Protein AF-A0A8C6WHA8-F1 (afdb_monomer)

Solvent-accessible surface area (backbone atoms only — not comparable to full-atom values): 13274 Å² total; per-residue (Å²): 133,90,84,83,82,42,72,46,64,45,77,59,76,47,46,70,52,67,66,61,33,52,52,52,58,48,51,44,53,76,70,61,50,38,32,41,28,37,20,30,33,14,24,32,68,81,54,50,59,71,62,56,46,94,61,33,60,43,72,48,67,8,38,16,82,52,78,46,41,6,15,34,43,36,34,22,60,89,56,64,66,48,80,77,45,76,50,60,36,90,72,5,33,24,26,35,38,29,27,31,48,80,85,38,64,34,28,46,32,31,36,33,47,49,93,64,65,48,67,63,53,52,55,53,48,50,55,60,54,62,35,75,92,48,49,94,38,59,69,50,77,48,55,46,65,70,71,77,89,41,74,82,81,70,41,99,69,95,72,78,90,85,47,75,90,77,61,79,86,86,81,80,65,71,55,61,61,57,52,50,49,51,52,48,49,58,59,44,59,77,49,45,77,78,76,45,62,91,79,64,26,78,98,41,92,96,48,48,61,66,57,53,54,53,49,48,66,65,46,48,63,56,52,59,57,62,66,70,75,114

InterPro domains:
  IPR004808 AP endonuclease 1 [PTHR22748] (5-182)
  IPR005135 Endonuclease/exonuclease/phosphatase [PF03372] (8-162)
  IPR036691 Endonuclease/exonuclease/phosphatase superfamily [G3DSA:3.60.10.10] (3-205)
  IPR036691 Endonuclease/exonuclease/phosphatase superfamily [SSF56219] (5-155)

Organism: NCBI:txid47308

Nearest PDB structures (foldseek):
  7n94-assembly2_B  TM=8.295E-01  e=1.279E-16  Homo sapiens
  7n8k-assembly2_B  TM=8.245E-01  e=2.237E-16  Homo sapiens
  2v0r-assembly2_B  TM=8.223E-01  e=7.749E-16  Homo sapiens
  2v0s-assembly1_A  TM=8.143E-01  e=1.197E-15  Homo sapiens
  8uw3-assembly1_A  TM=9.060E-01  e=3.029E-14  Homo sapiens

pLDDT: mean 83.17, std 16.32, range [39.19, 98.5]

Structure (mmCIF, N/CA/C/O backbone):
data_AF-A0A8C6WHA8-F1
#
_entry.id   AF-A0A8C6WHA8-F1
#
loop_
_atom_site.group_PDB
_atom_site.id
_atom_site.type_symbol
_atom_site.label_atom_id
_atom_site.label_alt_id
_atom_site.label_comp_id
_atom_site.label_asym_id
_atom_site.label_entity_id
_atom_site.label_seq_id
_atom_site.pdbx_PDB_ins_code
_atom_site.Cartn_x
_atom_site.Cartn_y
_atom_site.Cartn_z
_atom_site.occupancy
_atom_site.B_iso_or_equiv
_atom_site.auth_seq_id
_atom_site.auth_comp_id
_atom_site.auth_asym_id
_atom_site.auth_atom_id
_atom_site.pdbx_PDB_model_num
ATOM 1 N N . MET A 1 1 ? -25.384 -11.198 5.349 1.00 54.44 1 MET A N 1
ATOM 2 C CA . MET A 1 1 ? -24.973 -10.293 4.250 1.00 54.44 1 MET A CA 1
ATOM 3 C C . MET A 1 1 ? -23.451 -10.325 4.170 1.00 54.44 1 MET A C 1
ATOM 5 O O . MET A 1 1 ? -22.822 -10.178 5.210 1.00 54.44 1 MET A O 1
ATOM 9 N N . VAL A 1 2 ? -22.855 -10.603 3.008 1.00 69.81 2 VAL A N 1
ATOM 10 C CA . VAL A 1 2 ? -21.386 -10.645 2.868 1.00 69.81 2 VAL A CA 1
ATOM 11 C C . VAL A 1 2 ? -20.855 -9.212 2.878 1.00 69.81 2 VAL A C 1
ATOM 13 O O . VAL A 1 2 ? -21.253 -8.402 2.043 1.00 69.81 2 VAL A O 1
ATOM 16 N N . LYS A 1 3 ? -19.989 -8.884 3.839 1.00 78.62 3 LYS A N 1
ATOM 17 C CA . LYS A 1 3 ? -19.350 -7.569 3.928 1.00 78.62 3 LYS A CA 1
ATOM 18 C C . LYS A 1 3 ? -18.093 -7.566 3.061 1.00 78.62 3 LYS A C 1
ATOM 20 O O . LYS A 1 3 ? -17.168 -8.337 3.302 1.00 78.62 3 LYS A O 1
ATOM 25 N N . PHE A 1 4 ? -18.066 -6.707 2.048 1.00 88.88 4 PHE A N 1
ATOM 26 C CA . PHE A 1 4 ? -16.889 -6.505 1.206 1.00 88.88 4 PHE A CA 1
ATOM 27 C C . PHE A 1 4 ? -16.011 -5.396 1.784 1.00 88.88 4 PHE A C 1
ATOM 29 O O . PHE A 1 4 ? -16.516 -4.360 2.215 1.00 88.88 4 PHE A O 1
ATOM 36 N N . ILE A 1 5 ? -14.697 -5.611 1.768 1.00 91.50 5 ILE A N 1
ATOM 37 C CA . ILE A 1 5 ? -13.702 -4.628 2.202 1.00 91.50 5 ILE A CA 1
ATOM 38 C C . ILE A 1 5 ? -13.076 -4.008 0.958 1.00 91.50 5 ILE A C 1
ATOM 40 O O . ILE A 1 5 ? -12.467 -4.713 0.151 1.00 91.50 5 ILE A O 1
ATOM 44 N N . LYS A 1 6 ? -13.219 -2.690 0.790 1.00 95.56 6 LYS A N 1
ATOM 45 C CA . LYS A 1 6 ? -12.694 -1.985 -0.382 1.00 95.56 6 LYS A CA 1
ATOM 46 C C . LYS A 1 6 ? -11.279 -1.478 -0.137 1.00 95.56 6 LYS A C 1
ATOM 48 O O . LYS A 1 6 ? -11.065 -0.538 0.634 1.00 95.56 6 LYS A O 1
ATOM 53 N N . VAL A 1 7 ? -10.322 -2.070 -0.842 1.00 96.50 7 VAL A N 1
ATOM 54 C CA . VAL A 1 7 ? -8.910 -1.682 -0.780 1.00 96.50 7 VAL A CA 1
ATOM 55 C C . VAL A 1 7 ? -8.535 -0.864 -2.011 1.00 96.50 7 VAL A C 1
ATOM 57 O O . VAL A 1 7 ? -8.899 -1.225 -3.127 1.00 96.50 7 VAL A O 1
ATOM 60 N N . ILE A 1 8 ? -7.830 0.249 -1.811 1.00 97.69 8 ILE A N 1
ATOM 61 C CA . ILE A 1 8 ? -7.355 1.128 -2.887 1.00 97.69 8 ILE A CA 1
ATOM 62 C C . ILE A 1 8 ? -5.846 1.294 -2.754 1.00 97.69 8 ILE A C 1
ATOM 64 O O . ILE A 1 8 ? -5.368 1.662 -1.686 1.00 97.69 8 ILE A O 1
ATOM 68 N N . SER A 1 9 ? -5.107 1.072 -3.840 1.00 96.50 9 SER A N 1
ATOM 69 C CA . SER A 1 9 ? -3.686 1.416 -3.936 1.00 96.50 9 SER A CA 1
ATOM 70 C C . SER A 1 9 ? -3.501 2.654 -4.806 1.00 96.50 9 SER A C 1
ATOM 72 O O . SER A 1 9 ? -4.121 2.745 -5.864 1.00 96.50 9 SER A O 1
ATOM 74 N N . TRP A 1 10 ? -2.677 3.608 -4.369 1.00 96.56 10 TRP A N 1
ATOM 75 C CA . TRP A 1 10 ? -2.442 4.853 -5.096 1.00 96.56 10 TRP A CA 1
ATOM 76 C C . TRP A 1 10 ? -1.048 5.440 -4.829 1.00 96.56 10 TRP A C 1
ATOM 78 O O . TRP A 1 10 ? -0.744 5.876 -3.717 1.00 96.56 10 TRP A O 1
ATOM 88 N N . ASN A 1 11 ? -0.231 5.548 -5.879 1.00 95.06 11 ASN A N 1
ATOM 89 C CA . ASN A 1 11 ? 0.973 6.373 -5.866 1.00 95.06 11 ASN A CA 1
ATOM 90 C C . ASN A 1 11 ? 0.568 7.859 -5.950 1.00 95.06 11 ASN A C 1
ATOM 92 O O . ASN A 1 11 ? 0.018 8.313 -6.956 1.00 95.06 11 ASN A O 1
ATOM 96 N N . VAL A 1 12 ? 0.785 8.607 -4.864 1.00 94.81 12 VAL A N 1
ATOM 97 C CA . VAL A 1 12 ? 0.282 9.983 -4.710 1.00 94.81 12 VAL A CA 1
ATOM 98 C C . VAL A 1 12 ? 1.292 11.057 -5.114 1.00 94.81 12 VAL A C 1
ATOM 100 O O . VAL A 1 12 ? 0.907 12.231 -5.187 1.00 94.81 12 VAL A O 1
ATOM 103 N N . ASN A 1 13 ? 2.549 10.683 -5.380 1.00 93.94 13 ASN A N 1
ATOM 104 C CA . ASN A 1 13 ? 3.644 11.589 -5.742 1.00 93.94 13 ASN A CA 1
ATOM 105 C C . ASN A 1 13 ? 3.701 12.844 -4.838 1.00 93.94 13 ASN A C 1
ATOM 107 O O . ASN A 1 13 ? 3.469 13.982 -5.256 1.00 93.94 13 ASN A O 1
ATOM 111 N N . GLY A 1 14 ? 3.879 12.618 -3.543 1.00 92.88 14 GLY A N 1
ATOM 112 C CA . GLY A 1 14 ? 3.934 13.602 -2.468 1.00 92.88 14 GLY A CA 1
ATOM 113 C C . GLY A 1 14 ? 2.567 13.975 -1.886 1.00 92.88 14 GLY A C 1
ATOM 114 O O . GLY A 1 14 ? 1.647 14.373 -2.603 1.00 92.88 14 GLY A O 1
ATOM 115 N N . ILE A 1 15 ? 2.442 13.927 -0.555 1.00 94.31 15 ILE A N 1
ATOM 116 C CA . ILE A 1 15 ? 1.224 14.311 0.191 1.00 94.31 15 ILE A CA 1
ATOM 117 C C . ILE A 1 15 ? 1.515 15.232 1.400 1.00 94.31 15 ILE A C 1
ATOM 119 O O . ILE A 1 15 ? 0.688 15.415 2.301 1.00 94.31 15 ILE A O 1
ATOM 123 N N . SER A 1 16 ? 2.688 15.868 1.419 1.00 91.19 16 SER A N 1
ATOM 124 C CA . SER A 1 16 ? 3.099 16.822 2.462 1.00 91.19 16 SER A CA 1
ATOM 125 C C . SER A 1 16 ? 2.247 18.099 2.467 1.00 91.19 16 SER A C 1
ATOM 127 O O . SER A 1 16 ? 1.830 18.575 3.530 1.00 91.19 16 SER A O 1
ATOM 129 N N . ASN A 1 17 ? 1.885 18.615 1.287 1.00 93.50 17 ASN A N 1
ATOM 130 C CA . ASN A 1 17 ? 1.034 19.797 1.152 1.00 93.50 17 ASN A CA 1
ATOM 131 C C . ASN A 1 17 ? -0.375 19.559 1.738 1.00 93.50 17 ASN A C 1
ATOM 133 O O . ASN A 1 17 ? -1.081 18.621 1.357 1.00 93.50 17 ASN A O 1
ATOM 137 N N . LYS A 1 18 ? -0.817 20.451 2.636 1.00 93.94 18 LYS A N 1
ATOM 138 C CA . LYS A 1 18 ? -2.095 20.342 3.366 1.00 93.94 18 LYS A CA 1
ATOM 139 C C . LYS A 1 18 ? -3.316 20.285 2.441 1.00 93.94 18 LYS A C 1
ATOM 141 O O . LYS A 1 18 ? -4.223 19.493 2.694 1.00 93.94 18 LYS A O 1
ATOM 146 N N . VAL A 1 19 ? -3.336 21.082 1.372 1.00 95.56 19 VAL A N 1
ATOM 147 C CA . VAL A 1 19 ? -4.450 21.128 0.4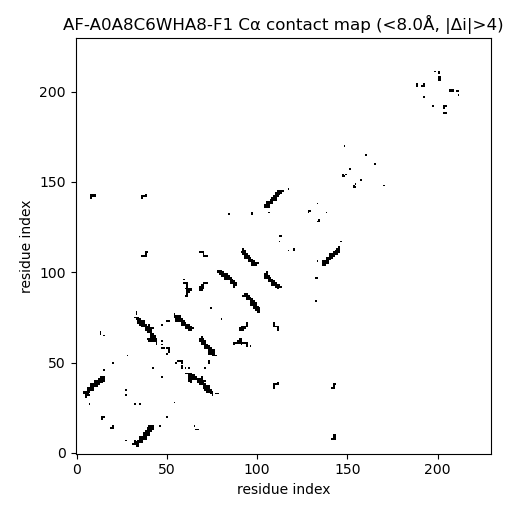12 1.00 95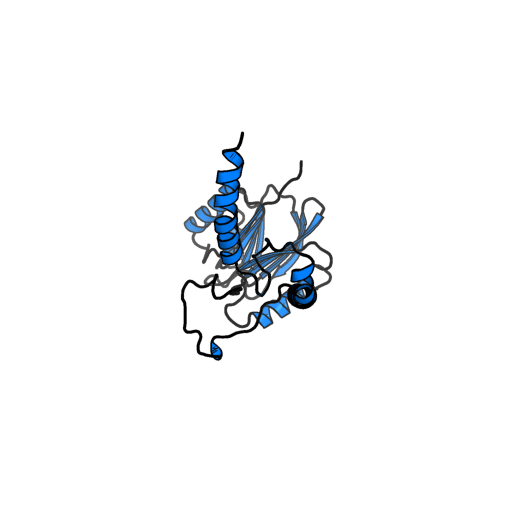.56 19 VAL A CA 1
ATOM 148 C C . VAL A 1 19 ? -4.497 19.841 -0.408 1.00 95.56 19 VAL A C 1
ATOM 150 O O . VAL A 1 19 ? -5.556 19.218 -0.509 1.00 95.56 19 VAL A O 1
ATOM 153 N N . LYS A 1 20 ? -3.351 19.390 -0.936 1.00 95.38 20 LYS A N 1
ATOM 154 C CA . LYS A 1 20 ? -3.260 18.124 -1.684 1.00 95.38 20 LYS A CA 1
ATOM 155 C C . LYS A 1 20 ? -3.672 16.935 -0.812 1.00 95.38 20 LYS A C 1
ATOM 157 O O . LYS A 1 20 ? -4.514 16.140 -1.227 1.00 95.38 20 LYS A O 1
ATOM 162 N N . ARG A 1 21 ? -3.172 16.867 0.428 1.00 96.38 21 ARG A N 1
ATOM 163 C CA . ARG A 1 21 ? -3.564 15.850 1.417 1.00 96.38 21 ARG A CA 1
ATOM 164 C C . ARG A 1 21 ? -5.064 15.846 1.674 1.00 96.38 21 ARG A C 1
ATOM 166 O O . ARG A 1 21 ? -5.686 14.788 1.630 1.00 96.38 21 ARG A O 1
ATOM 173 N N . TYR A 1 22 ? -5.659 17.018 1.896 1.00 95.56 22 TYR A N 1
ATOM 174 C CA . TYR A 1 22 ? -7.102 17.133 2.091 1.00 95.56 22 TYR A CA 1
ATOM 175 C C . TYR A 1 22 ? -7.881 16.588 0.887 1.00 95.56 22 TYR A C 1
ATOM 177 O O . TYR A 1 22 ? -8.829 15.824 1.083 1.00 95.56 22 TYR A O 1
ATOM 185 N N . LYS A 1 23 ? -7.485 16.945 -0.343 1.00 96.69 23 LYS A N 1
ATOM 186 C CA . LYS A 1 23 ? -8.137 16.478 -1.577 1.00 96.69 23 LYS A CA 1
ATOM 187 C C . LYS A 1 23 ? -8.051 14.957 -1.718 1.00 96.69 23 LYS A 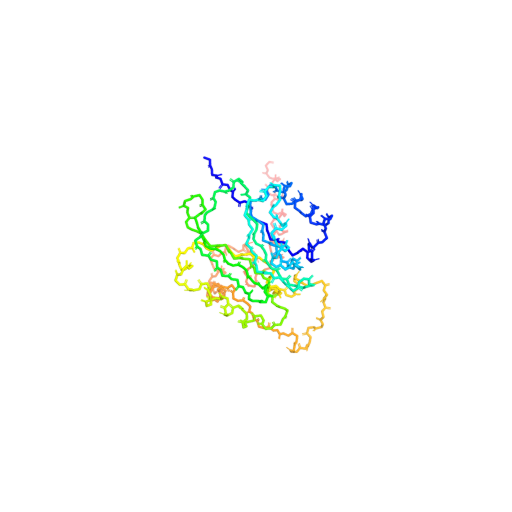C 1
ATOM 189 O O . LYS A 1 23 ? -9.087 14.316 -1.871 1.00 96.69 23 LYS A O 1
ATOM 194 N N . ILE A 1 24 ? -6.858 14.379 -1.564 1.00 96.94 24 ILE A N 1
ATOM 195 C CA . ILE A 1 24 ? -6.633 12.927 -1.663 1.00 96.94 24 ILE A CA 1
ATOM 196 C C . ILE A 1 24 ? -7.469 12.168 -0.629 1.00 96.94 24 ILE A C 1
ATOM 198 O O . ILE A 1 24 ? -8.230 11.272 -0.985 1.00 96.94 24 ILE A O 1
ATOM 202 N N . LEU A 1 25 ? -7.396 12.554 0.650 1.00 97.25 25 LEU A N 1
ATOM 203 C CA . LEU A 1 25 ? -8.142 11.863 1.708 1.00 97.25 25 LEU A CA 1
ATOM 204 C C . LEU A 1 25 ? -9.660 11.995 1.533 1.00 97.25 25 LEU A C 1
ATOM 206 O O . LEU A 1 25 ? -10.401 11.084 1.901 1.00 97.25 25 LEU A O 1
ATOM 210 N N . THR A 1 26 ? -10.134 13.113 0.981 1.00 96.81 26 THR A N 1
ATOM 211 C CA . THR A 1 26 ? -11.562 13.316 0.685 1.00 96.81 26 THR A CA 1
ATOM 212 C C . THR A 1 26 ? -12.008 12.465 -0.498 1.00 96.81 26 THR A C 1
ATOM 214 O O . THR A 1 26 ? -13.074 11.862 -0.427 1.00 96.81 26 THR A O 1
ATOM 217 N N . HIS A 1 27 ? -11.178 12.342 -1.533 1.00 97.25 27 HIS A N 1
ATOM 218 C CA . HIS A 1 27 ? -11.460 11.480 -2.677 1.00 97.25 27 HIS A CA 1
ATOM 219 C C . HIS A 1 27 ? -11.499 9.994 -2.285 1.00 97.25 27 HIS A C 1
ATOM 221 O O . HIS A 1 27 ? -12.432 9.275 -2.629 1.00 97.25 27 HIS A O 1
ATOM 227 N N . LEU A 1 28 ? -10.553 9.534 -1.461 1.00 97.38 28 LEU A N 1
ATOM 228 C CA . LEU A 1 28 ? -10.595 8.171 -0.916 1.00 97.38 28 LEU A CA 1
ATOM 229 C C . LEU A 1 28 ? -11.876 7.924 -0.104 1.00 97.38 28 LEU A C 1
ATOM 231 O O . LEU A 1 28 ? -12.485 6.858 -0.212 1.00 97.38 28 LEU A O 1
ATOM 235 N N . LYS A 1 29 ? -12.329 8.929 0.661 1.00 96.44 29 LYS A N 1
ATOM 236 C CA . LYS A 1 29 ? -13.605 8.860 1.385 1.00 96.44 29 LYS A CA 1
ATOM 237 C C . LYS A 1 29 ? -14.790 8.723 0.427 1.00 96.44 29 LYS A C 1
ATOM 239 O O . LYS A 1 29 ? -15.643 7.876 0.671 1.00 96.44 29 LYS A O 1
ATOM 244 N N . SER A 1 30 ? -14.853 9.520 -0.645 1.00 96.56 30 SER A N 1
ATOM 245 C CA . SER A 1 30 ? -15.962 9.452 -1.613 1.00 96.56 30 SER A CA 1
ATOM 246 C C . SER A 1 30 ? -16.008 8.114 -2.349 1.00 96.56 30 SER A C 1
ATOM 248 O O . SER A 1 30 ? -17.083 7.632 -2.683 1.00 96.56 30 SER A O 1
ATOM 250 N N . LEU A 1 31 ? -14.858 7.460 -2.530 1.00 96.00 31 LEU A N 1
ATOM 251 C CA . LEU A 1 31 ? -14.779 6.105 -3.077 1.00 96.00 31 LEU A CA 1
ATOM 252 C C . LEU A 1 31 ? -15.183 5.013 -2.073 1.00 96.00 31 LEU A C 1
ATOM 254 O O . LEU A 1 31 ? -15.123 3.835 -2.423 1.00 96.00 31 LEU A O 1
ATOM 258 N N . SER A 1 32 ? -15.603 5.370 -0.855 1.00 95.44 32 SER A N 1
ATOM 259 C CA . SER A 1 32 ? -15.939 4.444 0.237 1.00 95.44 32 SER A CA 1
ATOM 260 C C . SER A 1 32 ? -14.785 3.522 0.649 1.00 95.44 32 SER A C 1
ATOM 262 O O . SER A 1 32 ? -15.017 2.407 1.114 1.00 95.44 32 SER A O 1
ATOM 264 N N . CYS A 1 33 ? -13.544 3.995 0.502 1.00 96.31 33 CYS A N 1
ATOM 265 C CA . CYS A 1 33 ? -12.335 3.243 0.828 1.00 96.31 33 CYS A CA 1
ATOM 266 C C . CYS A 1 33 ? -12.340 2.737 2.282 1.00 96.31 33 CYS A C 1
ATOM 268 O O . CYS A 1 33 ? -12.641 3.482 3.219 1.00 96.31 33 CYS A O 1
ATOM 270 N N . ASP A 1 34 ? -11.986 1.468 2.468 1.00 96.94 34 ASP A N 1
ATOM 271 C CA . ASP A 1 34 ? -11.792 0.840 3.776 1.00 96.94 34 ASP A CA 1
ATOM 272 C C . ASP A 1 34 ? -10.314 0.805 4.165 1.00 96.94 34 ASP A C 1
ATOM 274 O O . ASP A 1 34 ? -9.955 1.177 5.282 1.00 96.94 34 ASP A O 1
ATOM 278 N N . VAL A 1 35 ? -9.462 0.400 3.221 1.00 98.00 35 VAL A N 1
ATOM 279 C CA . VAL A 1 35 ? -8.006 0.343 3.382 1.00 98.00 35 VAL A CA 1
ATOM 280 C C . VAL A 1 35 ? -7.358 1.066 2.207 1.00 98.00 35 VAL A C 1
ATOM 282 O O . VAL A 1 35 ? -7.600 0.703 1.059 1.00 98.00 35 VAL A O 1
ATOM 285 N N . ALA A 1 36 ? -6.537 2.080 2.474 1.00 98.25 36 ALA A N 1
ATOM 286 C CA . ALA A 1 36 ? -5.766 2.766 1.440 1.00 98.25 36 ALA A CA 1
ATOM 287 C C . ALA A 1 36 ? -4.278 2.426 1.564 1.00 98.25 36 ALA A C 1
ATOM 289 O O . ALA A 1 36 ? -3.705 2.537 2.644 1.00 98.25 36 ALA A O 1
ATOM 290 N N . MET A 1 37 ? -3.653 2.055 0.454 1.00 98.50 37 MET A N 1
ATOM 291 C CA . MET A 1 37 ? -2.222 1.813 0.309 1.00 98.50 37 MET A CA 1
ATOM 292 C C . MET A 1 37 ? -1.635 2.953 -0.522 1.00 98.50 37 MET A C 1
ATOM 294 O O . MET A 1 37 ? -1.913 3.052 -1.712 1.00 98.50 37 MET A O 1
ATOM 298 N N . LEU A 1 38 ? -0.878 3.852 0.104 1.00 97.62 38 LEU A N 1
ATOM 299 C CA . LEU A 1 38 ? -0.306 5.027 -0.554 1.00 97.62 38 LEU A CA 1
ATOM 300 C C . LEU A 1 38 ? 1.195 4.848 -0.784 1.00 97.62 38 LEU A C 1
ATOM 302 O O . LEU A 1 38 ? 1.891 4.414 0.134 1.00 97.62 38 LEU A O 1
ATOM 306 N N . GLN A 1 39 ? 1.687 5.207 -1.970 1.00 96.94 39 GLN A N 1
ATOM 307 C CA . GLN A 1 39 ? 3.119 5.231 -2.309 1.00 96.94 39 GLN A CA 1
ATOM 308 C C . GLN A 1 39 ? 3.573 6.656 -2.639 1.00 96.94 39 GLN A C 1
ATOM 310 O O . GLN A 1 39 ? 2.747 7.506 -2.972 1.00 96.94 39 GLN A O 1
ATOM 315 N N . GLU A 1 40 ? 4.879 6.908 -2.531 1.00 94.94 40 GLU A N 1
ATOM 316 C CA . GLU A 1 40 ? 5.486 8.236 -2.691 1.00 94.94 40 GLU A CA 1
ATOM 317 C C . GLU A 1 40 ? 4.830 9.278 -1.785 1.00 94.94 40 GLU A C 1
ATOM 319 O O . GLU A 1 40 ? 4.424 10.350 -2.214 1.00 94.94 40 GLU A O 1
ATOM 324 N N . THR A 1 41 ? 4.670 8.979 -0.497 1.00 95.19 41 THR A N 1
ATOM 325 C CA . THR A 1 41 ? 4.044 9.946 0.419 1.00 95.19 41 THR A CA 1
ATOM 326 C C . THR A 1 41 ? 4.937 11.166 0.672 1.00 95.19 41 THR A C 1
ATOM 328 O O . THR A 1 41 ? 4.422 12.269 0.878 1.00 95.19 41 THR A O 1
ATOM 331 N N . HIS A 1 42 ? 6.260 10.994 0.604 1.00 94.50 42 HIS A N 1
ATOM 332 C CA . HIS A 1 42 ? 7.274 12.015 0.897 1.00 94.50 42 HIS A CA 1
ATOM 333 C C . HIS A 1 42 ? 7.132 12.580 2.317 1.00 94.50 42 HIS A C 1
ATOM 335 O O . HIS A 1 42 ? 7.449 13.736 2.566 1.00 94.50 42 HIS A O 1
ATOM 341 N N . LEU A 1 43 ? 6.613 11.782 3.250 1.00 93.25 43 LEU A N 1
ATOM 342 C CA . LEU A 1 43 ? 6.438 12.182 4.643 1.00 93.25 43 LEU A CA 1
ATOM 343 C C . LEU A 1 43 ? 7.527 11.552 5.501 1.00 93.25 43 LEU A C 1
ATOM 345 O O . LEU A 1 43 ? 7.812 10.363 5.353 1.00 93.25 43 LEU A O 1
ATOM 349 N N . ASN A 1 44 ? 8.074 12.326 6.435 1.00 91.75 44 ASN A N 1
ATOM 350 C CA . ASN A 1 44 ? 8.837 11.755 7.543 1.00 91.75 44 ASN A CA 1
ATOM 351 C C . ASN A 1 44 ? 7.895 11.136 8.598 1.00 91.75 44 ASN A C 1
ATOM 353 O O . ASN A 1 44 ? 6.667 11.202 8.484 1.00 91.75 44 ASN A O 1
ATOM 357 N N . GLU A 1 45 ? 8.471 10.537 9.639 1.00 88.44 45 GLU A N 1
ATOM 358 C CA . GLU A 1 45 ? 7.730 9.833 10.691 1.00 88.44 45 GLU A CA 1
ATOM 359 C C . GLU A 1 45 ? 6.665 10.714 11.366 1.00 88.44 45 GLU A C 1
ATOM 361 O O . GLU A 1 45 ? 5.482 10.361 11.362 1.00 88.44 45 GLU A O 1
ATOM 366 N N . SER A 1 46 ? 7.046 11.906 11.839 1.00 89.00 46 SER A N 1
ATOM 367 C CA . SER A 1 46 ? 6.123 12.851 12.491 1.00 89.00 46 SER A CA 1
ATOM 368 C C . SER A 1 46 ? 5.000 13.317 11.557 1.00 89.00 46 SER A C 1
ATOM 370 O O . SER A 1 46 ? 3.853 13.510 11.966 1.00 89.00 46 SER A O 1
ATOM 372 N N . GLU A 1 47 ? 5.305 13.473 10.269 1.00 91.94 47 GLU A N 1
ATOM 373 C CA . GLU A 1 47 ? 4.337 13.933 9.284 1.00 91.94 47 GLU A CA 1
ATOM 374 C C . GLU A 1 47 ? 3.370 12.845 8.846 1.00 91.94 47 GLU A C 1
ATOM 376 O O . GLU A 1 47 ? 2.221 13.152 8.523 1.00 91.94 47 GLU A O 1
ATOM 381 N N . SER A 1 48 ? 3.794 11.583 8.880 1.00 92.19 48 SER A N 1
ATOM 382 C CA . SER A 1 48 ? 2.936 10.445 8.559 1.00 92.19 48 SER A CA 1
ATOM 383 C C . SER A 1 48 ? 1.711 10.376 9.479 1.00 92.19 48 SER A C 1
ATOM 385 O O . SER A 1 48 ? 0.603 10.091 9.021 1.00 92.19 48 SER A O 1
ATOM 387 N N . LEU A 1 49 ? 1.859 10.782 10.745 1.00 92.56 49 LEU A N 1
ATOM 388 C CA . LEU A 1 49 ? 0.762 10.864 11.713 1.00 92.56 49 LEU A CA 1
ATOM 389 C C . LEU A 1 49 ? -0.317 11.877 11.298 1.00 92.56 49 LEU A C 1
ATOM 391 O O . LEU A 1 49 ? -1.493 11.694 11.620 1.00 92.56 49 LEU A O 1
ATOM 395 N N . LYS A 1 50 ? 0.033 12.897 10.497 1.00 94.38 50 LYS A N 1
ATOM 396 C CA . LYS A 1 50 ? -0.923 13.878 9.949 1.00 94.38 50 LYS A CA 1
ATOM 397 C C . LYS A 1 50 ? -1.919 13.241 8.967 1.00 94.38 50 LYS A C 1
ATOM 399 O O . LYS A 1 50 ? -2.893 13.898 8.599 1.00 94.38 50 LYS A O 1
ATOM 404 N N . LEU A 1 51 ? -1.704 11.994 8.531 1.00 95.75 51 LEU A N 1
ATOM 405 C CA . LEU A 1 51 ? -2.658 11.228 7.716 1.00 95.75 51 LEU A CA 1
ATOM 406 C C . LEU A 1 51 ? -3.844 10.690 8.533 1.00 95.75 51 LEU A C 1
ATOM 408 O O . LEU A 1 51 ? -4.884 10.375 7.951 1.00 95.75 51 LEU A O 1
ATOM 412 N N . LYS A 1 52 ? -3.731 10.617 9.867 1.00 95.38 52 LYS A N 1
ATOM 413 C CA . LYS A 1 52 ? -4.791 10.139 10.769 1.00 95.38 52 LYS A CA 1
ATOM 414 C C . LYS A 1 52 ? -5.875 11.207 10.947 1.00 95.38 52 LYS A C 1
ATOM 416 O O . LYS A 1 52 ? -5.998 11.844 11.989 1.00 95.38 52 LYS A O 1
ATOM 421 N N . GLN A 1 53 ? -6.653 11.444 9.894 1.00 90.75 53 GLN A N 1
ATOM 422 C CA . GLN A 1 53 ? -7.683 12.482 9.850 1.00 90.75 53 GLN A CA 1
ATOM 423 C C . GLN A 1 53 ? -9.000 11.951 9.278 1.00 90.75 53 GLN A C 1
ATOM 425 O O . GLN A 1 53 ? -9.034 11.044 8.445 1.00 90.75 53 GLN A O 1
ATOM 430 N N . LYS A 1 54 ? -10.111 12.582 9.683 1.00 89.94 54 LYS A N 1
ATOM 431 C CA . LYS A 1 54 ? -11.468 12.307 9.180 1.00 89.94 54 LYS A CA 1
ATOM 432 C C . LYS A 1 54 ? -11.883 10.837 9.359 1.00 89.94 54 LYS A C 1
ATOM 434 O O . LYS A 1 54 ? -12.239 10.440 10.467 1.00 89.94 54 LYS A O 1
ATOM 439 N N . TRP A 1 55 ? -11.873 10.066 8.270 1.00 96.44 55 TRP A N 1
ATOM 440 C CA . TRP A 1 55 ? -12.319 8.673 8.198 1.00 96.44 55 TRP A CA 1
ATOM 441 C C . TRP A 1 55 ? -11.211 7.676 8.551 1.00 96.44 55 TRP A C 1
ATOM 443 O O . TRP A 1 55 ? -11.514 6.523 8.836 1.00 96.44 55 TRP A O 1
ATOM 453 N N . VAL A 1 56 ? -9.949 8.111 8.559 1.00 97.75 56 VAL A N 1
ATOM 454 C CA . VAL A 1 56 ? -8.793 7.262 8.860 1.00 97.75 56 VAL A CA 1
ATOM 455 C C . VAL A 1 56 ? -8.682 7.071 10.372 1.00 97.75 56 VAL A C 1
ATOM 457 O O . VAL A 1 56 ? -8.620 8.045 11.126 1.00 97.75 56 VAL A O 1
ATOM 460 N N . GLY A 1 57 ? -8.696 5.816 10.817 1.00 96.81 57 GLY A N 1
ATOM 461 C CA . GLY A 1 57 ? -8.580 5.426 12.223 1.00 96.81 57 GLY A CA 1
ATOM 462 C C . GLY A 1 57 ? -7.162 5.019 12.609 1.00 96.81 57 GLY A C 1
ATOM 463 O O . GLY A 1 57 ? -6.701 5.361 13.696 1.00 96.81 57 GLY A O 1
ATOM 464 N N . GLN A 1 58 ? -6.454 4.337 11.709 1.00 97.50 58 GLN A N 1
ATOM 465 C CA . GLN A 1 58 ? -5.090 3.860 11.941 1.00 97.50 58 GLN A CA 1
ATOM 466 C C . GLN A 1 58 ? -4.203 4.169 10.737 1.00 97.50 58 GLN A C 1
ATOM 468 O O . GLN A 1 58 ? -4.676 4.199 9.598 1.00 97.50 58 GLN A O 1
ATOM 473 N N . VAL A 1 59 ? -2.925 4.420 11.013 1.00 97.62 59 VAL A N 1
ATOM 474 C CA . VAL A 1 59 ? -1.903 4.758 10.021 1.00 97.62 59 VAL A CA 1
ATOM 475 C C . VAL A 1 59 ? -0.658 3.951 10.340 1.00 97.62 59 VAL A C 1
ATOM 477 O O . VAL A 1 59 ? -0.148 4.033 11.453 1.00 97.62 59 VAL A O 1
ATOM 480 N N . PHE A 1 60 ? -0.158 3.224 9.349 1.00 97.62 60 PHE A N 1
ATOM 481 C CA . PHE A 1 60 ? 1.095 2.483 9.425 1.00 97.62 60 PHE A CA 1
ATOM 482 C C . PHE A 1 60 ? 1.970 2.938 8.271 1.00 97.62 60 PHE A C 1
ATOM 484 O O . PHE A 1 60 ? 1.544 2.852 7.121 1.00 97.62 60 PHE A O 1
ATOM 491 N N . SER A 1 61 ? 3.162 3.457 8.550 1.00 96.81 61 SER A N 1
ATOM 492 C CA . SER A 1 61 ? 4.009 4.041 7.509 1.00 96.81 61 SER A CA 1
ATOM 493 C C . SER A 1 61 ? 5.440 3.550 7.606 1.00 96.81 61 SER A C 1
ATOM 495 O O . SER A 1 61 ? 6.004 3.492 8.692 1.00 96.81 61 SER A O 1
ATOM 497 N N . ALA A 1 62 ? 6.023 3.262 6.449 1.00 96.56 62 ALA A N 1
ATOM 498 C CA . ALA A 1 62 ? 7.459 3.290 6.250 1.00 96.56 62 ALA A CA 1
ATOM 499 C C . ALA A 1 62 ? 7.797 4.703 5.740 1.00 96.56 62 ALA A C 1
ATOM 501 O O . ALA A 1 62 ? 7.442 5.023 4.598 1.00 96.56 62 ALA A O 1
ATOM 502 N N . PRO A 1 63 ? 8.351 5.589 6.589 1.00 92.19 63 PRO A N 1
ATOM 503 C CA . PRO A 1 63 ? 8.538 6.993 6.242 1.00 92.19 63 PRO A CA 1
ATOM 504 C C . PRO A 1 63 ? 9.535 7.160 5.090 1.00 92.19 63 PRO A C 1
ATOM 506 O O . PRO A 1 63 ? 10.471 6.381 4.926 1.00 92.19 63 PRO A O 1
ATOM 509 N N . GLY A 1 64 ? 9.309 8.190 4.278 1.00 86.62 64 GLY A N 1
ATOM 510 C CA . GLY A 1 64 ? 10.282 8.670 3.304 1.00 86.62 64 GLY A CA 1
ATOM 511 C C . GLY A 1 64 ? 11.248 9.672 3.936 1.00 86.62 64 GLY A C 1
ATOM 512 O O . GLY A 1 64 ? 11.200 9.959 5.132 1.00 86.62 64 GLY A O 1
ATOM 513 N N . ASN A 1 65 ? 12.094 10.280 3.108 1.00 84.94 65 ASN A N 1
ATOM 514 C CA . ASN A 1 65 ? 13.059 11.296 3.547 1.00 84.94 65 ASN A CA 1
ATOM 515 C C . ASN A 1 65 ? 12.517 12.739 3.472 1.00 84.94 65 ASN A C 1
ATOM 517 O O . ASN A 1 65 ? 13.296 13.683 3.400 1.00 84.94 65 ASN A O 1
ATOM 521 N N . GLY A 1 66 ? 11.194 12.929 3.418 1.00 80.44 66 GLY A N 1
ATOM 522 C CA . GLY A 1 66 ? 10.557 14.250 3.278 1.00 80.44 66 GLY A CA 1
ATOM 523 C C . GLY A 1 66 ? 10.502 14.803 1.844 1.00 80.44 66 GLY A C 1
ATOM 524 O O . GLY A 1 66 ? 9.699 15.686 1.556 1.00 80.44 66 GLY A O 1
ATOM 525 N N . ALA A 1 67 ? 11.314 14.269 0.927 1.00 82.19 67 ALA A N 1
ATOM 526 C CA . ALA A 1 67 ? 11.362 14.698 -0.476 1.00 82.19 67 ALA A CA 1
ATOM 527 C C . ALA A 1 67 ? 10.973 13.588 -1.462 1.00 82.19 67 ALA A C 1
ATOM 529 O O . ALA A 1 67 ? 10.506 13.870 -2.561 1.00 82.19 67 ALA A O 1
ATOM 530 N N . SER A 1 68 ? 11.186 12.331 -1.077 1.00 87.00 68 SER A N 1
ATOM 531 C CA . SER A 1 68 ? 11.018 11.159 -1.930 1.00 87.00 68 SER A CA 1
ATOM 532 C C . SER A 1 68 ? 10.620 9.932 -1.109 1.00 87.00 68 SER A C 1
ATOM 534 O O . SER A 1 68 ? 10.824 9.889 0.111 1.00 87.00 68 SER A O 1
ATOM 536 N N . LYS A 1 69 ? 10.117 8.907 -1.807 1.00 90.19 69 LYS A N 1
ATOM 537 C CA . LYS A 1 69 ? 9.750 7.598 -1.241 1.00 90.19 69 LYS A CA 1
ATOM 538 C C . LYS A 1 69 ? 8.675 7.707 -0.144 1.00 90.19 69 LYS A C 1
ATOM 540 O O . LYS A 1 69 ? 8.030 8.740 0.039 1.00 90.19 69 LYS A O 1
ATOM 545 N N . GLY A 1 70 ? 8.455 6.612 0.570 1.00 94.75 70 GLY A N 1
ATOM 546 C CA . GLY A 1 70 ? 7.475 6.517 1.638 1.00 94.75 70 GLY A CA 1
ATOM 547 C C . GLY A 1 70 ? 6.246 5.740 1.193 1.00 94.75 70 GLY A C 1
ATOM 548 O O . GLY A 1 70 ? 5.662 6.013 0.141 1.00 94.75 70 GLY A O 1
ATOM 549 N N . ALA A 1 71 ? 5.857 4.781 2.025 1.00 97.12 71 ALA A N 1
ATOM 550 C CA . ALA A 1 71 ? 4.700 3.927 1.816 1.00 97.12 71 ALA A CA 1
ATOM 551 C C . ALA A 1 71 ? 3.845 3.913 3.085 1.00 97.12 71 ALA A C 1
ATOM 553 O O . ALA A 1 71 ? 4.368 3.749 4.188 1.00 97.12 71 ALA A O 1
ATOM 554 N N . SER A 1 72 ? 2.531 4.071 2.938 1.00 97.88 72 SER A N 1
ATOM 555 C CA . SER A 1 72 ? 1.600 4.135 4.069 1.00 97.88 72 SER A CA 1
ATOM 556 C C . SER A 1 72 ? 0.382 3.247 3.848 1.00 97.88 72 SER A C 1
ATOM 558 O O . SER A 1 72 ? -0.163 3.200 2.749 1.00 97.88 72 SER A O 1
ATOM 560 N N . ILE A 1 73 ? -0.073 2.565 4.894 1.00 98.50 73 ILE A N 1
ATOM 561 C CA . ILE A 1 73 ? -1.367 1.885 4.959 1.00 98.50 73 ILE A CA 1
ATOM 562 C C . ILE A 1 73 ? -2.273 2.688 5.890 1.00 98.50 73 ILE A C 1
ATOM 564 O O . ILE A 1 73 ? -1.928 2.941 7.046 1.00 98.50 73 ILE A O 1
ATOM 568 N N . LEU A 1 74 ? -3.435 3.087 5.381 1.00 98.31 74 LEU A N 1
ATOM 569 C CA . LEU A 1 74 ? -4.483 3.779 6.126 1.00 98.31 74 LEU A CA 1
ATOM 570 C C . LEU A 1 74 ? -5.662 2.831 6.301 1.00 98.31 74 LEU A C 1
ATOM 572 O O . LEU A 1 74 ? -6.156 2.285 5.316 1.00 98.31 74 LEU A O 1
ATOM 576 N N . ILE A 1 75 ? -6.141 2.674 7.531 1.00 98.00 75 ILE A N 1
ATOM 577 C CA . ILE A 1 75 ? -7.302 1.831 7.837 1.00 98.00 75 ILE A CA 1
ATOM 578 C C . ILE A 1 75 ? -8.432 2.715 8.344 1.00 98.00 75 ILE A C 1
ATOM 580 O O . ILE A 1 75 ? -8.241 3.566 9.219 1.00 98.00 75 ILE A O 1
ATOM 584 N N . SER A 1 76 ? -9.615 2.526 7.769 1.00 97.19 76 SER A N 1
ATOM 585 C CA . SER A 1 76 ? -10.812 3.283 8.110 1.00 97.19 76 SER A CA 1
ATOM 586 C C . SER A 1 76 ? -11.283 3.013 9.535 1.00 97.19 76 SER A C 1
ATOM 588 O O . SER A 1 76 ? -11.236 1.883 10.009 1.00 97.19 76 SER A O 1
ATOM 590 N N . LYS A 1 77 ? -11.844 4.034 10.191 1.00 96.31 77 LYS A N 1
ATOM 591 C CA . LYS A 1 77 ? -12.495 3.917 11.509 1.00 96.31 77 LYS A CA 1
ATOM 592 C C . LYS A 1 77 ? -13.646 2.906 11.527 1.00 96.31 77 LYS A C 1
ATOM 594 O O . LYS A 1 77 ? -13.989 2.412 12.591 1.00 96.31 77 LYS A O 1
ATOM 599 N N . LYS A 1 78 ? -14.251 2.617 10.365 1.00 94.31 78 LYS A N 1
ATOM 600 C CA . LYS A 1 78 ? -15.338 1.629 10.235 1.00 94.31 78 LYS A CA 1
ATOM 601 C C . LYS A 1 78 ? -14.856 0.177 10.307 1.00 94.31 78 LYS A C 1
ATOM 603 O O . LYS A 1 78 ? -15.684 -0.722 10.444 1.00 94.31 78 LYS A O 1
ATOM 608 N N . LEU A 1 79 ? -13.552 -0.059 10.158 1.00 94.62 79 LEU A N 1
ATOM 609 C CA . LEU A 1 79 ? -12.969 -1.390 10.227 1.00 94.62 79 LEU A CA 1
ATOM 610 C C . LEU A 1 79 ? -12.399 -1.657 11.615 1.00 94.62 79 LEU A C 1
ATOM 612 O O . LEU A 1 79 ? -11.593 -0.884 12.133 1.00 94.62 79 LEU A O 1
ATOM 616 N N . GLN A 1 80 ? -12.769 -2.806 12.172 1.00 94.19 80 GLN A N 1
ATOM 617 C CA . GLN A 1 80 ? -12.135 -3.343 13.367 1.00 94.19 80 GLN A CA 1
ATOM 618 C C . GLN A 1 80 ? -10.882 -4.109 12.948 1.00 94.19 80 GLN A C 1
ATOM 620 O O . GLN A 1 80 ? -10.957 -5.253 12.497 1.00 94.19 80 GLN A O 1
ATOM 625 N N . PHE A 1 81 ? -9.741 -3.431 13.054 1.00 96.50 81 PHE A N 1
ATOM 626 C CA . PHE A 1 81 ? -8.427 -4.011 12.822 1.00 96.50 81 PHE A CA 1
ATOM 627 C C . PHE A 1 81 ? -7.564 -3.865 14.071 1.00 96.50 81 PHE A C 1
ATOM 629 O O . PHE A 1 81 ? -7.376 -2.747 14.551 1.00 96.50 81 PHE A O 1
ATOM 636 N N . THR A 1 82 ? -7.004 -4.969 14.553 1.00 96.88 82 THR A N 1
ATOM 637 C CA . THR A 1 82 ? -6.037 -4.969 15.657 1.00 96.88 82 THR A CA 1
ATOM 638 C C . THR A 1 82 ? -4.696 -5.454 15.132 1.00 96.88 82 THR A C 1
ATOM 640 O O . THR A 1 82 ? -4.564 -6.629 14.788 1.00 96.88 82 THR A O 1
ATOM 643 N N . SER A 1 83 ? -3.708 -4.560 15.046 1.00 94.88 83 SER A N 1
ATOM 644 C CA . SER A 1 83 ? -2.358 -4.906 14.591 1.00 94.88 83 SER A CA 1
ATOM 645 C C . SER A 1 83 ? -1.631 -5.773 15.619 1.00 94.88 83 SER A C 1
ATOM 647 O O . SER A 1 83 ? -1.609 -5.423 16.797 1.00 94.88 83 SER A O 1
ATOM 649 N N . SER A 1 84 ? -0.998 -6.852 15.166 1.00 94.50 84 SER A N 1
ATOM 650 C CA . SER A 1 84 ? -0.106 -7.696 15.969 1.00 94.50 84 SER A CA 1
ATOM 651 C C . SER A 1 84 ? 1.364 -7.437 15.649 1.00 94.50 84 SER A C 1
ATOM 653 O O . SER A 1 84 ? 2.183 -7.314 16.552 1.00 94.50 84 SER A O 1
ATOM 655 N N . ASP A 1 85 ? 1.694 -7.313 14.363 1.00 95.31 85 ASP A N 1
ATOM 656 C CA . ASP A 1 85 ? 3.069 -7.210 13.887 1.00 95.31 85 ASP A CA 1
ATOM 657 C C . ASP A 1 85 ? 3.172 -6.160 12.794 1.00 95.31 85 ASP A C 1
ATOM 659 O O . ASP A 1 85 ? 2.268 -5.998 11.970 1.00 95.31 85 ASP A O 1
ATOM 663 N N . MET A 1 86 ? 4.321 -5.496 12.744 1.00 95.75 86 MET A N 1
ATOM 664 C CA . MET A 1 86 ? 4.654 -4.548 11.694 1.00 95.75 86 MET A CA 1
ATOM 665 C C . MET A 1 86 ? 6.094 -4.761 11.241 1.00 95.75 86 MET A C 1
ATOM 667 O O . MET A 1 86 ? 6.990 -5.094 12.017 1.00 95.75 86 MET A O 1
ATOM 671 N N . THR A 1 87 ? 6.340 -4.602 9.950 1.00 96.31 87 THR A N 1
ATOM 672 C CA . THR A 1 87 ? 7.684 -4.568 9.378 1.00 96.31 87 THR A CA 1
ATOM 673 C C . THR A 1 87 ? 7.725 -3.492 8.320 1.00 96.31 87 THR A C 1
ATOM 675 O O . THR A 1 87 ? 6.901 -3.468 7.407 1.00 96.31 87 THR A O 1
ATOM 678 N N . ILE A 1 88 ? 8.687 -2.593 8.472 1.00 95.31 88 ILE A N 1
ATOM 679 C CA . ILE A 1 88 ? 8.905 -1.485 7.557 1.00 95.31 88 ILE A CA 1
ATOM 680 C C . ILE A 1 88 ? 10.274 -1.602 6.927 1.00 95.31 88 ILE A C 1
ATOM 682 O O . ILE A 1 88 ? 11.239 -2.053 7.547 1.00 95.31 88 ILE A O 1
ATOM 686 N N . ASP A 1 89 ? 10.337 -1.158 5.687 1.00 92.62 89 ASP A N 1
ATOM 687 C CA . ASP A 1 89 ? 11.587 -0.935 5.002 1.00 92.62 89 ASP A CA 1
ATOM 688 C C . ASP A 1 89 ? 12.234 0.377 5.455 1.00 92.62 89 ASP A C 1
ATOM 690 O O . ASP A 1 89 ? 11.562 1.407 5.550 1.00 92.62 89 ASP A O 1
ATOM 694 N N . LYS A 1 90 ? 13.552 0.361 5.670 1.00 88.44 90 LYS A N 1
ATOM 695 C CA . LYS A 1 90 ? 14.306 1.559 6.075 1.00 88.44 90 LYS A CA 1
ATOM 696 C C . LYS A 1 90 ? 14.318 2.640 4.993 1.00 88.44 90 LYS A C 1
ATOM 698 O O . LYS A 1 90 ? 14.413 3.819 5.310 1.00 88.44 90 LYS A O 1
ATOM 703 N N . ASP A 1 91 ? 14.203 2.245 3.728 1.00 89.62 91 ASP A N 1
ATOM 704 C CA . ASP A 1 91 ? 14.143 3.152 2.586 1.00 89.62 91 ASP A CA 1
ATOM 705 C C . ASP A 1 91 ? 12.714 3.629 2.272 1.00 89.62 91 ASP A C 1
ATOM 707 O O . ASP A 1 91 ? 12.505 4.319 1.271 1.00 89.62 91 ASP A O 1
ATOM 711 N N . GLY A 1 92 ? 11.709 3.273 3.079 1.00 92.94 92 GLY A N 1
ATOM 712 C CA . GLY A 1 92 ? 10.325 3.671 2.824 1.00 92.94 92 GLY A CA 1
ATOM 713 C C . GLY A 1 92 ? 9.713 2.979 1.600 1.00 92.94 92 GLY A C 1
ATOM 714 O O . GLY A 1 92 ? 8.849 3.561 0.940 1.00 92.94 92 GLY A O 1
ATOM 715 N N . ARG A 1 93 ? 10.192 1.775 1.242 1.00 93.50 93 ARG A N 1
ATOM 716 C CA . ARG A 1 93 ? 9.733 1.007 0.068 1.00 93.50 93 ARG A CA 1
ATOM 717 C C . ARG A 1 93 ? 8.612 0.028 0.364 1.00 93.50 93 ARG A C 1
ATOM 719 O O . ARG A 1 93 ? 7.891 -0.339 -0.549 1.00 93.50 93 ARG A O 1
ATOM 726 N N . TYR A 1 94 ? 8.450 -0.434 1.594 1.00 96.00 94 TYR A N 1
ATOM 727 C CA . TYR A 1 94 ? 7.290 -1.240 1.951 1.00 96.00 94 TYR A CA 1
ATOM 728 C C . TYR A 1 94 ? 6.912 -1.055 3.408 1.00 96.00 94 TYR A C 1
ATOM 730 O O . TYR A 1 94 ? 7.756 -0.808 4.270 1.00 96.00 94 TYR A O 1
ATOM 738 N N . VAL A 1 95 ? 5.626 -1.239 3.671 1.00 97.38 95 VAL A N 1
ATOM 739 C CA . VAL A 1 95 ? 5.079 -1.435 5.008 1.00 97.38 95 VAL A CA 1
ATOM 740 C C . VAL A 1 95 ? 4.211 -2.684 4.982 1.00 97.38 95 VAL A C 1
ATOM 742 O O . VAL A 1 95 ? 3.334 -2.830 4.131 1.00 97.38 95 VAL A O 1
ATOM 745 N N . ILE A 1 96 ? 4.490 -3.598 5.902 1.00 97.69 96 ILE A N 1
ATOM 746 C CA . ILE A 1 96 ? 3.775 -4.858 6.070 1.00 97.69 96 ILE A CA 1
ATOM 747 C C . ILE A 1 96 ? 3.221 -4.865 7.484 1.00 97.69 96 ILE A C 1
ATOM 749 O O . ILE A 1 96 ? 3.968 -4.651 8.438 1.00 97.69 96 ILE A O 1
ATOM 753 N N . ILE A 1 97 ? 1.924 -5.106 7.614 1.00 97.06 97 ILE A N 1
ATOM 754 C CA . ILE A 1 97 ? 1.253 -5.238 8.903 1.00 97.06 97 ILE A CA 1
ATOM 755 C C . ILE A 1 97 ? 0.470 -6.541 8.946 1.00 97.06 97 ILE A C 1
ATOM 757 O O . ILE A 1 97 ? -0.199 -6.908 7.982 1.00 97.06 97 ILE A O 1
ATOM 761 N N . SER A 1 98 ? 0.540 -7.236 10.072 1.00 96.44 98 SER A N 1
ATOM 762 C CA . SER A 1 98 ? -0.314 -8.376 10.386 1.00 96.44 98 SER A CA 1
ATOM 763 C C . SER A 1 98 ? -1.244 -8.008 11.528 1.00 96.44 98 SER A C 1
ATOM 765 O O . SER A 1 98 ? -0.900 -7.190 12.382 1.00 96.44 98 SER A O 1
ATOM 767 N N . GLY A 1 99 ? -2.432 -8.595 11.538 1.00 95.31 99 GLY A N 1
ATOM 768 C CA . GLY A 1 99 ? -3.402 -8.353 12.590 1.00 95.31 99 GLY A CA 1
ATOM 769 C C . GLY A 1 99 ? -4.693 -9.124 12.395 1.00 95.31 99 GLY A C 1
ATOM 770 O O . GLY A 1 99 ? -4.834 -9.919 11.465 1.00 95.31 99 GLY A O 1
ATOM 771 N N . LEU A 1 100 ? -5.644 -8.871 13.287 1.00 95.56 100 LEU A N 1
ATOM 772 C CA . LEU A 1 100 ? -7.000 -9.398 13.199 1.00 95.56 100 LEU A CA 1
ATOM 773 C C . LEU A 1 100 ? -7.900 -8.358 12.537 1.00 95.56 100 LEU A C 1
ATOM 775 O O . LEU A 1 100 ? -8.124 -7.291 13.102 1.00 95.56 100 LEU A O 1
ATOM 779 N N . LEU A 1 101 ? -8.421 -8.680 11.357 1.00 93.31 101 LEU A N 1
ATOM 780 C CA . LEU A 1 101 ? -9.453 -7.922 10.661 1.00 93.31 101 LEU A CA 1
ATOM 781 C C . LEU A 1 101 ? -10.773 -8.674 10.807 1.00 93.31 101 LEU A C 1
ATOM 783 O O . LEU A 1 101 ? -10.909 -9.774 10.277 1.00 93.31 101 LEU A O 1
ATOM 787 N N . GLU A 1 102 ? -11.722 -8.109 11.555 1.00 88.75 102 GLU A N 1
ATOM 788 C CA . GLU A 1 102 ? -13.007 -8.770 11.854 1.00 88.75 102 GLU A CA 1
ATOM 789 C C . GLU A 1 102 ? -12.815 -10.209 12.380 1.00 88.75 102 GLU A C 1
ATOM 791 O O . GLU A 1 102 ? -13.413 -11.165 11.888 1.00 88.75 102 GLU A O 1
ATOM 796 N N . HIS A 1 103 ? -11.911 -10.362 13.358 1.00 88.44 103 HIS A N 1
ATOM 797 C CA . HIS A 1 103 ? -11.503 -11.636 13.979 1.00 88.44 103 HIS A CA 1
ATOM 798 C C . HIS A 1 103 ? -10.764 -12.626 13.067 1.00 88.44 103 HIS A C 1
ATOM 800 O O . HIS A 1 103 ? -10.386 -13.706 13.516 1.00 88.44 103 HIS A O 1
ATOM 806 N N . LYS A 1 104 ? -10.491 -12.269 11.809 1.00 91.62 104 LYS A N 1
ATOM 807 C CA . LYS A 1 104 ? -9.685 -13.085 10.898 1.00 91.62 104 LYS A CA 1
ATOM 808 C C . LYS A 1 104 ? -8.265 -12.556 10.846 1.00 91.62 104 LYS A C 1
ATOM 810 O O . LYS A 1 104 ? -8.045 -11.368 10.623 1.00 91.62 104 LYS A O 1
ATOM 815 N N . LYS A 1 105 ? -7.291 -13.444 11.027 1.00 93.81 105 LYS A N 1
ATOM 816 C CA . LYS A 1 105 ? -5.883 -13.084 10.872 1.00 93.81 105 LYS A CA 1
ATOM 817 C C . LYS A 1 105 ? -5.607 -12.765 9.406 1.00 93.81 105 LYS A C 1
ATOM 819 O O . LYS A 1 105 ? -5.933 -13.569 8.538 1.00 93.81 105 LYS A O 1
ATOM 824 N N . VAL A 1 106 ? -5.038 -11.596 9.134 1.00 95.19 106 VAL A N 1
ATOM 825 C CA . VAL A 1 106 ? -4.687 -11.134 7.786 1.00 95.19 106 VAL A CA 1
ATOM 826 C C . VAL A 1 106 ? -3.349 -10.411 7.812 1.00 95.19 106 VAL A C 1
ATOM 828 O O . VAL A 1 106 ? -2.942 -9.856 8.834 1.00 95.19 106 VAL A O 1
ATOM 831 N N . THR A 1 107 ? -2.675 -10.378 6.669 1.00 96.56 107 THR A N 1
ATOM 832 C CA . THR A 1 107 ? -1.481 -9.559 6.465 1.00 96.56 107 THR A CA 1
ATOM 833 C C . THR A 1 107 ? -1.711 -8.608 5.296 1.00 96.56 107 THR A C 1
ATOM 835 O O . THR A 1 107 ? -2.126 -9.026 4.220 1.00 96.56 107 THR A O 1
ATOM 838 N N . LEU A 1 108 ? -1.468 -7.318 5.516 1.00 96.94 108 LEU A N 1
ATOM 839 C CA . LEU A 1 108 ? -1.563 -6.266 4.510 1.00 96.94 108 LEU A CA 1
ATOM 840 C C . LEU A 1 108 ? -0.151 -5.777 4.195 1.00 96.94 108 LEU A C 1
ATOM 842 O O . LEU A 1 108 ? 0.567 -5.349 5.097 1.00 96.94 108 LEU A O 1
ATOM 846 N N . ALA A 1 109 ? 0.236 -5.820 2.925 1.00 96.81 109 ALA A N 1
ATOM 847 C CA . ALA A 1 109 ? 1.532 -5.347 2.461 1.00 96.81 109 ALA A CA 1
ATOM 848 C C . ALA A 1 109 ? 1.338 -4.273 1.391 1.00 96.81 109 ALA A C 1
ATOM 850 O O . ALA A 1 109 ? 0.754 -4.535 0.341 1.00 96.81 109 ALA A O 1
ATOM 851 N N . ASN A 1 110 ? 1.841 -3.071 1.667 1.00 97.81 110 ASN A N 1
ATOM 852 C CA . ASN A 1 110 ? 1.929 -1.991 0.696 1.00 97.81 110 ASN A CA 1
ATOM 853 C C . ASN A 1 110 ? 3.372 -1.877 0.202 1.00 97.81 110 ASN A C 1
ATOM 855 O O . ASN A 1 110 ? 4.283 -1.692 1.012 1.00 97.81 110 ASN A O 1
ATOM 859 N N . ILE A 1 111 ? 3.559 -1.972 -1.112 1.00 95.25 111 ILE A N 1
ATOM 860 C CA . ILE A 1 111 ? 4.859 -1.986 -1.779 1.00 95.25 111 ILE A CA 1
ATOM 861 C C . ILE A 1 111 ? 5.031 -0.744 -2.657 1.00 95.25 111 ILE A C 1
ATOM 863 O O . ILE A 1 111 ? 4.129 -0.308 -3.360 1.00 95.25 111 ILE A O 1
ATOM 867 N N . TYR A 1 112 ? 6.239 -0.209 -2.649 1.00 94.00 112 TYR A N 1
ATOM 868 C CA . TYR A 1 112 ? 6.757 0.794 -3.558 1.00 94.00 112 TYR A CA 1
ATOM 869 C C . TYR A 1 112 ? 8.135 0.327 -4.027 1.00 94.00 112 TYR A C 1
ATOM 871 O O . TYR A 1 112 ? 9.161 0.639 -3.418 1.00 94.00 112 TYR A O 1
ATOM 879 N N . ALA A 1 113 ? 8.171 -0.492 -5.073 1.00 90.12 113 ALA A N 1
ATOM 880 C CA . ALA A 1 113 ? 9.416 -1.070 -5.549 1.00 90.12 113 ALA A CA 1
ATOM 881 C C . ALA A 1 113 ? 10.301 -0.000 -6.217 1.00 90.12 113 ALA A C 1
ATOM 883 O O . ALA A 1 113 ? 9.798 0.958 -6.807 1.00 90.12 113 ALA A O 1
ATOM 884 N N . PRO A 1 114 ? 11.632 -0.137 -6.149 1.00 88.25 114 PRO A N 1
ATOM 885 C CA . PRO A 1 114 ? 12.543 0.779 -6.824 1.00 88.25 114 PRO A CA 1
ATOM 886 C C . PRO A 1 114 ? 12.514 0.611 -8.355 1.00 88.25 114 PRO A C 1
ATOM 888 O O . PRO A 1 114 ? 12.170 -0.444 -8.879 1.00 88.25 114 PRO A O 1
ATOM 891 N N . ASN A 1 115 ? 12.967 1.637 -9.080 1.00 83.00 115 ASN A N 1
ATOM 892 C CA . ASN A 1 115 ? 13.147 1.581 -10.540 1.00 83.00 115 ASN A CA 1
ATOM 893 C C . ASN A 1 115 ? 14.316 0.679 -10.976 1.00 83.00 115 ASN A C 1
ATOM 895 O O . ASN A 1 115 ? 14.376 0.234 -12.119 1.00 83.00 115 ASN A O 1
ATOM 899 N N . SER A 1 116 ? 15.269 0.424 -10.079 1.00 80.31 116 SER A N 1
ATOM 900 C CA . SER A 1 116 ? 16.438 -0.424 -10.311 1.00 80.31 116 SER A CA 1
ATOM 901 C C . SER A 1 116 ? 16.580 -1.449 -9.186 1.00 80.31 116 SER A C 1
ATOM 903 O O . SER A 1 116 ? 16.153 -1.216 -8.058 1.00 80.31 116 SER A O 1
ATOM 905 N N . GLY A 1 117 ? 17.156 -2.617 -9.486 1.00 81.06 117 GLY A N 1
ATOM 906 C CA . GLY A 1 117 ? 17.358 -3.670 -8.480 1.00 81.06 117 GLY A CA 1
ATOM 907 C C . GLY A 1 117 ? 16.077 -4.389 -8.030 1.00 81.06 117 GLY A C 1
ATOM 908 O O . GLY A 1 117 ? 16.059 -4.991 -6.959 1.00 81.06 117 GLY A O 1
ATOM 909 N N . GLN A 1 118 ? 15.020 -4.358 -8.845 1.00 78.88 118 GLN A N 1
ATOM 910 C CA . GLN A 1 118 ? 13.698 -4.924 -8.539 1.00 78.88 118 GLN A CA 1
ATOM 911 C C . GLN A 1 118 ? 13.738 -6.406 -8.167 1.00 78.88 118 GLN A C 1
ATOM 913 O O . GLN A 1 118 ? 13.095 -6.800 -7.205 1.00 78.88 118 GLN A O 1
ATOM 918 N N . ILE A 1 119 ? 14.537 -7.217 -8.868 1.00 78.88 119 ILE A N 1
ATOM 919 C CA . ILE A 1 119 ? 14.672 -8.651 -8.563 1.00 78.88 119 ILE A CA 1
ATOM 920 C C . ILE A 1 119 ? 15.185 -8.841 -7.133 1.00 78.88 119 ILE A C 1
ATOM 922 O O . ILE A 1 119 ? 14.568 -9.550 -6.350 1.00 78.88 119 ILE A O 1
ATOM 926 N N . LYS A 1 120 ? 16.268 -8.146 -6.760 1.00 83.69 120 LYS A N 1
ATOM 927 C CA . LYS A 1 120 ? 16.830 -8.211 -5.402 1.00 83.69 120 LYS A CA 1
ATOM 928 C C . LYS A 1 120 ? 15.818 -7.732 -4.359 1.00 83.69 120 LYS A C 1
ATOM 930 O O . LYS A 1 120 ? 15.683 -8.353 -3.309 1.00 83.69 120 LYS A O 1
ATOM 935 N N . PHE A 1 121 ? 15.098 -6.652 -4.658 1.00 86.50 121 PHE A N 1
ATOM 936 C CA . PHE A 1 121 ? 14.040 -6.134 -3.794 1.00 86.50 121 PHE A CA 1
ATOM 937 C C . PHE A 1 121 ? 12.921 -7.164 -3.573 1.00 86.50 121 PHE A C 1
ATOM 939 O O . PHE A 1 121 ? 12.566 -7.433 -2.429 1.00 86.50 121 PHE A O 1
ATOM 946 N N . LEU A 1 122 ? 12.412 -7.783 -4.641 1.00 86.19 122 LEU A N 1
ATOM 947 C CA . LEU A 1 122 ? 11.349 -8.787 -4.572 1.00 86.19 122 LEU A CA 1
ATOM 948 C C . LEU A 1 122 ? 11.808 -10.068 -3.873 1.00 86.19 122 LEU A C 1
ATOM 950 O O . LEU A 1 122 ? 11.056 -10.607 -3.069 1.00 86.19 122 LEU A O 1
ATOM 954 N N . SER A 1 123 ? 13.040 -10.526 -4.111 1.00 83.00 123 SER A N 1
ATOM 955 C CA . SER A 1 123 ? 13.608 -11.675 -3.397 1.00 83.00 123 SER A CA 1
ATOM 956 C C . SER A 1 123 ? 13.694 -11.408 -1.894 1.00 83.00 123 SER A C 1
ATOM 958 O O . SER A 1 123 ? 13.259 -12.232 -1.093 1.00 83.00 123 SER A O 1
ATOM 960 N N . ASN A 1 124 ? 14.189 -10.231 -1.500 1.00 87.88 124 ASN A N 1
ATOM 961 C CA . ASN A 1 124 ? 14.243 -9.838 -0.092 1.00 87.88 124 ASN A CA 1
ATOM 962 C C . ASN A 1 124 ? 12.839 -9.730 0.514 1.00 87.88 124 ASN A C 1
ATOM 964 O O . ASN A 1 124 ? 12.606 -10.200 1.625 1.00 87.88 124 ASN A O 1
ATOM 968 N N . LEU A 1 125 ? 11.892 -9.149 -0.222 1.00 88.81 125 LEU A N 1
ATOM 969 C CA . LEU A 1 125 ? 10.503 -9.049 0.206 1.00 88.81 125 LEU A CA 1
ATOM 970 C C . LEU A 1 125 ? 9.862 -10.433 0.391 1.00 88.81 125 LEU A C 1
ATOM 972 O O . LEU A 1 125 ? 9.163 -10.646 1.378 1.00 88.81 125 LEU A O 1
ATOM 976 N N . ALA A 1 126 ? 10.119 -11.380 -0.513 1.00 88.75 126 ALA A N 1
ATOM 977 C CA . ALA A 1 126 ? 9.631 -12.751 -0.395 1.00 88.75 126 ALA A CA 1
ATOM 978 C C . ALA A 1 126 ? 10.175 -13.433 0.868 1.00 88.75 126 ALA A C 1
ATOM 980 O O . ALA A 1 126 ? 9.413 -14.071 1.591 1.00 88.75 126 ALA A O 1
ATOM 981 N N . ILE A 1 127 ? 11.459 -13.231 1.188 1.00 88.38 127 ILE A N 1
ATOM 982 C CA . ILE A 1 127 ? 12.062 -13.718 2.440 1.00 88.38 127 ILE A CA 1
ATOM 983 C C . ILE A 1 127 ? 11.363 -13.095 3.655 1.00 88.38 127 ILE A C 1
ATOM 985 O O . ILE A 1 127 ? 11.041 -13.805 4.606 1.00 88.38 127 ILE A O 1
ATOM 989 N N . VAL A 1 128 ? 11.086 -11.786 3.627 1.00 90.56 128 VAL A N 1
ATOM 990 C CA . VAL A 1 128 ? 10.363 -11.099 4.711 1.00 90.56 128 VAL A CA 1
ATOM 991 C C . VAL A 1 128 ? 8.952 -11.669 4.878 1.00 90.56 128 VAL A C 1
ATOM 993 O O . VAL A 1 128 ? 8.548 -11.957 6.001 1.00 90.56 128 VAL A O 1
ATOM 996 N N . LEU A 1 129 ? 8.214 -11.883 3.787 1.00 88.56 129 LEU A N 1
ATOM 997 C CA . LEU A 1 129 ? 6.859 -12.448 3.814 1.00 88.56 129 LEU A CA 1
ATOM 998 C C . LEU A 1 129 ? 6.833 -13.930 4.222 1.00 88.56 129 LEU A C 1
ATOM 1000 O O . LEU A 1 129 ? 5.835 -14.391 4.767 1.00 88.56 129 LEU A O 1
ATOM 1004 N N . ALA A 1 130 ? 7.926 -14.667 4.011 1.00 88.12 130 ALA A N 1
ATOM 1005 C CA . ALA A 1 130 ? 8.067 -16.058 4.439 1.00 88.12 130 ALA A CA 1
ATOM 1006 C C . ALA A 1 130 ? 8.336 -16.216 5.950 1.00 88.12 130 ALA A C 1
ATOM 1008 O O . ALA A 1 130 ? 8.284 -17.334 6.468 1.00 88.12 130 ALA A O 1
ATOM 1009 N N . GLN A 1 131 ? 8.616 -15.124 6.674 1.00 86.75 131 GLN A N 1
ATOM 1010 C CA .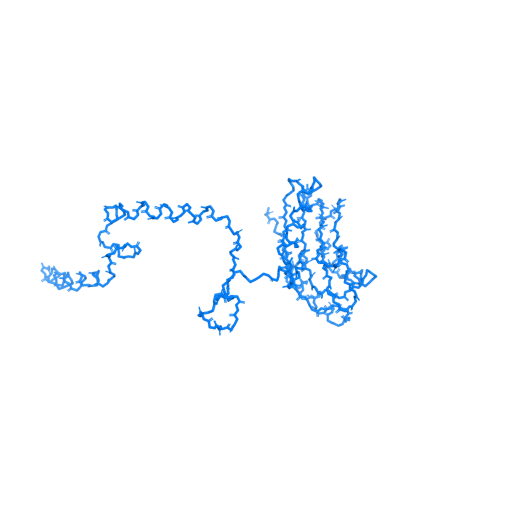 GLN A 1 131 ? 8.828 -15.162 8.122 1.00 86.75 131 GLN A CA 1
ATOM 1011 C C . GLN A 1 131 ? 7.591 -15.709 8.852 1.00 86.75 131 GLN A C 1
ATOM 1013 O O . GLN A 1 131 ? 6.451 -15.386 8.515 1.00 86.75 131 GLN A O 1
ATOM 1018 N N . ASN A 1 132 ? 7.814 -16.493 9.914 1.00 79.31 132 ASN A N 1
ATOM 1019 C CA . ASN A 1 132 ? 6.755 -17.209 10.642 1.00 79.31 132 ASN A CA 1
ATOM 1020 C C . ASN A 1 132 ? 5.585 -16.321 11.108 1.00 79.31 132 ASN A C 1
ATOM 1022 O O . ASN A 1 132 ? 4.451 -16.788 11.138 1.00 79.31 132 ASN A O 1
ATOM 1026 N N . LYS A 1 133 ? 5.825 -15.039 11.415 1.00 85.56 133 LYS A N 1
ATOM 1027 C CA . LYS A 1 133 ? 4.772 -14.081 11.810 1.00 85.56 133 LYS A CA 1
ATOM 1028 C C . LYS A 1 133 ? 3.712 -13.829 10.723 1.00 85.56 133 LYS A C 1
ATOM 1030 O O . LYS A 1 133 ? 2.551 -13.570 11.046 1.00 85.56 133 LYS A O 1
ATOM 1035 N N . TYR A 1 134 ? 4.085 -13.962 9.450 1.00 86.69 134 TYR A N 1
ATOM 1036 C CA . TYR A 1 134 ? 3.196 -13.780 8.294 1.00 86.69 134 TYR A CA 1
ATOM 1037 C C . TYR A 1 134 ? 2.775 -15.100 7.645 1.00 86.69 134 TYR A C 1
ATOM 1039 O O . TYR A 1 134 ? 1.792 -15.151 6.905 1.00 86.69 134 TYR A O 1
ATOM 1047 N N . LYS A 1 135 ? 3.500 -16.178 7.951 1.00 75.31 135 LYS A N 1
ATOM 1048 C CA . LYS A 1 135 ? 3.247 -17.519 7.435 1.00 75.31 135 LYS A CA 1
ATOM 1049 C C . LYS A 1 135 ? 1.818 -17.968 7.763 1.00 75.31 135 LYS A C 1
ATOM 1051 O O . LYS A 1 135 ? 1.340 -17.788 8.880 1.00 75.31 135 LYS A O 1
ATOM 1056 N N . ASN A 1 136 ? 1.154 -18.568 6.775 1.00 82.12 136 ASN A N 1
ATOM 1057 C CA . ASN A 1 136 ? -0.223 -19.083 6.832 1.00 82.12 136 ASN A CA 1
ATOM 1058 C C . ASN A 1 136 ? -1.337 -18.034 7.020 1.00 82.12 136 ASN A C 1
ATOM 1060 O O . ASN A 1 136 ? -2.507 -18.410 7.084 1.00 82.12 136 ASN A O 1
ATOM 1064 N N . ASN A 1 137 ? -1.022 -16.737 7.066 1.00 85.19 137 ASN A N 1
ATOM 1065 C CA . ASN A 1 137 ? -2.049 -15.700 7.026 1.00 85.19 137 ASN A CA 1
ATOM 1066 C C . ASN A 1 137 ? -2.453 -15.451 5.561 1.00 85.19 137 ASN A C 1
ATOM 1068 O O . ASN A 1 137 ? -1.575 -15.393 4.699 1.00 85.19 137 ASN A O 1
ATOM 1072 N N . PRO A 1 138 ? -3.738 -15.222 5.249 1.00 91.31 138 PRO A N 1
ATOM 1073 C CA . PRO A 1 138 ? -4.125 -14.583 3.998 1.00 91.31 138 PRO A CA 1
ATOM 1074 C C . PRO A 1 138 ? -3.392 -13.245 3.843 1.00 91.31 138 PRO A C 1
ATOM 1076 O O . PRO A 1 138 ? -3.525 -12.354 4.689 1.00 91.31 138 PRO A O 1
ATOM 1079 N N . ILE A 1 139 ? -2.607 -13.116 2.772 1.00 91.50 139 ILE A N 1
ATOM 1080 C CA . ILE A 1 139 ? -1.818 -11.915 2.490 1.00 91.50 139 ILE A CA 1
ATOM 1081 C C . ILE A 1 139 ? -2.477 -11.144 1.351 1.00 91.50 139 ILE A C 1
ATOM 1083 O O . ILE A 1 139 ? -2.629 -11.662 0.247 1.00 91.50 139 ILE A O 1
ATOM 1087 N N . LEU A 1 140 ? -2.824 -9.886 1.612 1.00 94.00 140 LEU A N 1
ATOM 1088 C CA . LEU A 1 140 ? -3.173 -8.924 0.578 1.00 94.00 140 LEU A CA 1
ATOM 1089 C C . LEU A 1 140 ? -1.968 -8.031 0.306 1.00 94.00 140 LEU A C 1
ATOM 1091 O O . LEU A 1 140 ? -1.554 -7.244 1.160 1.00 94.00 140 LEU A O 1
ATOM 1095 N N . ILE A 1 141 ? -1.439 -8.141 -0.906 1.00 93.75 141 ILE A N 1
ATOM 1096 C CA . ILE A 1 141 ? -0.329 -7.327 -1.379 1.00 93.75 141 ILE A CA 1
ATOM 1097 C C . ILE A 1 141 ? -0.857 -6.349 -2.424 1.00 93.75 141 ILE A C 1
ATOM 1099 O O . ILE A 1 141 ? -1.487 -6.753 -3.399 1.00 93.75 141 ILE A O 1
ATOM 1103 N N . GLY A 1 142 ? -0.584 -5.067 -2.224 1.00 92.56 142 GLY A N 1
ATOM 1104 C CA . GLY A 1 142 ? -0.860 -4.018 -3.195 1.00 92.56 142 GLY A CA 1
ATOM 1105 C C . GLY A 1 142 ? 0.283 -3.019 -3.234 1.00 92.56 142 GLY A C 1
ATOM 1106 O O . GLY A 1 142 ? 1.185 -3.048 -2.394 1.00 92.56 142 GLY A O 1
ATOM 1107 N N . GLY A 1 143 ? 0.263 -2.135 -4.221 1.00 92.88 143 GLY A N 1
ATOM 1108 C CA . GLY A 1 143 ? 1.282 -1.108 -4.322 1.00 92.88 143 GLY A CA 1
ATOM 1109 C C . GLY A 1 143 ? 1.660 -0.739 -5.739 1.00 92.88 143 GLY A C 1
ATOM 1110 O O . GLY A 1 143 ? 1.012 -1.139 -6.705 1.00 92.88 143 GLY A O 1
ATOM 1111 N N . ASP A 1 144 ? 2.750 0.006 -5.823 1.00 89.75 144 ASP A N 1
ATOM 1112 C CA . ASP A 1 144 ? 3.455 0.299 -7.055 1.00 89.75 144 ASP A CA 1
ATOM 1113 C C . ASP A 1 144 ? 4.691 -0.602 -7.126 1.00 89.75 144 ASP A C 1
ATOM 1115 O O . ASP A 1 144 ? 5.691 -0.410 -6.431 1.00 89.75 144 ASP A O 1
ATOM 1119 N N . PHE A 1 145 ? 4.594 -1.642 -7.946 1.00 85.75 145 PHE A N 1
ATOM 1120 C CA . PHE A 1 145 ? 5.682 -2.590 -8.137 1.00 85.75 145 PHE A CA 1
ATOM 1121 C C . PHE A 1 145 ? 6.752 -2.059 -9.095 1.00 85.75 145 PHE A C 1
ATOM 1123 O O . PHE A 1 145 ? 7.778 -2.717 -9.246 1.00 85.75 145 PHE A O 1
ATOM 1130 N N . ASN A 1 146 ? 6.534 -0.915 -9.763 1.00 78.56 146 ASN A N 1
ATOM 1131 C CA . ASN A 1 146 ? 7.407 -0.388 -10.818 1.00 78.56 146 ASN A CA 1
ATOM 1132 C C . ASN A 1 146 ? 7.849 -1.455 -11.848 1.00 78.56 146 ASN A C 1
ATOM 1134 O O . ASN A 1 146 ? 8.887 -1.329 -12.501 1.00 78.56 146 ASN A O 1
ATOM 1138 N N . LEU A 1 147 ? 7.057 -2.521 -12.004 1.00 67.94 147 LEU A N 1
ATOM 1139 C CA . LEU A 1 147 ? 7.273 -3.600 -12.957 1.00 67.94 147 LEU A CA 1
ATOM 1140 C C . LEU A 1 147 ? 6.445 -3.311 -14.204 1.00 67.94 147 LEU A C 1
ATOM 1142 O O . LEU A 1 147 ? 5.263 -2.994 -14.116 1.00 67.94 147 LEU A O 1
ATOM 1146 N N . VAL A 1 148 ? 7.068 -3.463 -15.366 1.00 54.34 148 VAL A N 1
ATOM 1147 C CA . VAL A 1 148 ? 6.375 -3.479 -16.656 1.00 54.34 148 VAL A CA 1
ATOM 1148 C C . VAL A 1 148 ? 6.106 -4.946 -16.965 1.00 54.34 148 VAL A C 1
ATOM 1150 O O . VAL A 1 148 ? 7.058 -5.705 -17.147 1.00 54.34 148 VAL A O 1
ATOM 1153 N N . ASN A 1 149 ? 4.843 -5.363 -16.940 1.00 47.81 149 ASN A N 1
ATOM 1154 C CA . ASN A 1 149 ? 4.456 -6.770 -17.042 1.00 47.81 149 ASN A CA 1
ATOM 1155 C C . ASN A 1 149 ? 4.310 -7.209 -18.510 1.00 47.81 149 ASN A C 1
ATOM 1157 O O . ASN A 1 149 ? 4.667 -8.331 -18.859 1.00 47.81 149 ASN A O 1
ATOM 1161 N N . ASP A 1 150 ? 3.866 -6.302 -19.379 1.00 45.53 150 ASP A N 1
ATOM 1162 C CA . ASP A 1 150 ? 3.796 -6.483 -20.825 1.00 45.53 150 ASP A CA 1
ATOM 1163 C C . ASP A 1 150 ? 4.185 -5.181 -21.538 1.00 45.53 150 ASP A C 1
ATOM 1165 O O . ASP A 1 150 ? 3.443 -4.206 -21.558 1.00 45.53 150 ASP A O 1
ATOM 1169 N N . ALA A 1 151 ? 5.370 -5.134 -22.147 1.00 43.88 151 ALA A N 1
ATOM 1170 C CA . ALA A 1 151 ? 5.886 -3.914 -22.772 1.00 43.88 151 ALA A CA 1
ATOM 1171 C C . ALA A 1 151 ? 5.041 -3.406 -23.961 1.00 43.88 151 ALA A C 1
ATOM 1173 O O . ALA A 1 151 ? 5.210 -2.252 -24.358 1.00 43.88 151 ALA A O 1
ATOM 1174 N N . ILE A 1 152 ? 4.157 -4.240 -24.525 1.00 44.50 152 ILE A N 1
ATOM 1175 C CA . ILE A 1 152 ? 3.267 -3.874 -25.636 1.00 44.50 152 ILE A CA 1
ATOM 1176 C C . ILE A 1 152 ? 2.012 -3.153 -25.120 1.00 44.50 152 ILE A C 1
ATOM 1178 O O . ILE A 1 152 ? 1.550 -2.215 -25.769 1.00 44.50 152 ILE A O 1
ATOM 1182 N N . PHE A 1 153 ? 1.489 -3.552 -23.956 1.00 41.78 153 PHE A N 1
ATOM 1183 C CA . PHE A 1 153 ? 0.277 -2.975 -23.356 1.00 41.78 153 PHE A CA 1
ATOM 1184 C C . PHE A 1 153 ? 0.571 -1.927 -22.269 1.00 41.78 153 PHE A C 1
ATOM 1186 O O . PHE A 1 153 ? -0.189 -0.973 -22.119 1.00 41.78 153 PHE A O 1
ATOM 1193 N N . ASP A 1 154 ? 1.699 -2.046 -21.567 1.00 39.19 154 ASP A N 1
ATOM 1194 C CA . ASP A 1 154 ? 2.037 -1.235 -20.388 1.00 39.19 154 ASP A CA 1
ATOM 1195 C C . ASP A 1 154 ? 2.912 -0.011 -20.715 1.00 39.19 154 ASP A C 1
ATOM 1197 O O . ASP A 1 154 ? 3.235 0.787 -19.831 1.00 39.19 154 ASP A O 1
ATOM 1201 N N . ARG A 1 155 ? 3.337 0.166 -21.976 1.00 41.19 155 ARG A N 1
ATOM 1202 C CA . ARG A 1 155 ? 4.113 1.340 -22.412 1.00 41.19 155 ARG A CA 1
ATOM 1203 C C . ARG A 1 155 ? 3.491 2.016 -23.627 1.00 41.19 155 ARG A C 1
ATOM 1205 O O . ARG A 1 155 ? 3.303 1.415 -24.675 1.00 41.19 155 ARG A O 1
ATOM 1212 N N . SER A 1 156 ? 3.309 3.331 -23.531 1.00 51.56 156 SER A N 1
ATOM 1213 C CA . SER A 1 156 ? 2.753 4.176 -24.597 1.00 51.56 156 SER A CA 1
ATOM 1214 C C . SER A 1 156 ? 3.698 4.436 -25.783 1.00 51.56 156 SER A C 1
ATOM 1216 O O . SER A 1 156 ? 3.312 5.126 -26.723 1.00 51.56 156 SER A O 1
ATOM 1218 N N . LYS A 1 157 ? 4.941 3.921 -25.776 1.00 46.59 157 LYS A N 1
ATOM 1219 C CA . LYS A 1 157 ? 5.961 4.245 -26.792 1.00 46.59 157 LYS A CA 1
ATOM 1220 C C . LYS A 1 157 ? 6.609 2.992 -27.386 1.00 46.59 157 LYS A C 1
ATOM 1222 O O . LYS A 1 157 ? 7.441 2.351 -26.746 1.00 46.59 157 LYS A O 1
ATOM 1227 N N . ARG A 1 158 ? 6.256 2.695 -28.643 1.00 45.66 158 ARG A N 1
ATOM 1228 C CA . ARG A 1 158 ? 6.884 1.676 -29.499 1.00 45.66 158 ARG A CA 1
ATOM 1229 C C . ARG A 1 158 ? 8.352 2.055 -29.746 1.00 45.66 158 ARG A C 1
ATOM 1231 O O . ARG A 1 158 ? 8.611 3.094 -30.344 1.00 45.66 158 ARG A O 1
ATOM 1238 N N . LYS A 1 159 ? 9.309 1.242 -29.294 1.00 50.97 159 LYS A N 1
ATOM 1239 C CA . LYS A 1 159 ? 10.720 1.328 -29.715 1.00 50.97 159 LYS A CA 1
ATOM 1240 C C . LYS A 1 159 ? 11.142 0.038 -30.419 1.00 50.97 159 LYS A C 1
ATOM 1242 O O . LYS A 1 159 ? 10.546 -1.011 -30.190 1.00 50.97 159 LYS A O 1
ATOM 1247 N N . ASP A 1 160 ? 12.132 0.177 -31.297 1.00 51.59 160 ASP A N 1
ATOM 1248 C CA . ASP A 1 160 ? 12.536 -0.787 -32.325 1.00 51.59 160 ASP A CA 1
ATOM 1249 C C . ASP A 1 160 ? 12.782 -2.216 -31.822 1.00 51.59 160 ASP A C 1
ATOM 1251 O O . ASP A 1 160 ? 13.569 -2.460 -30.902 1.0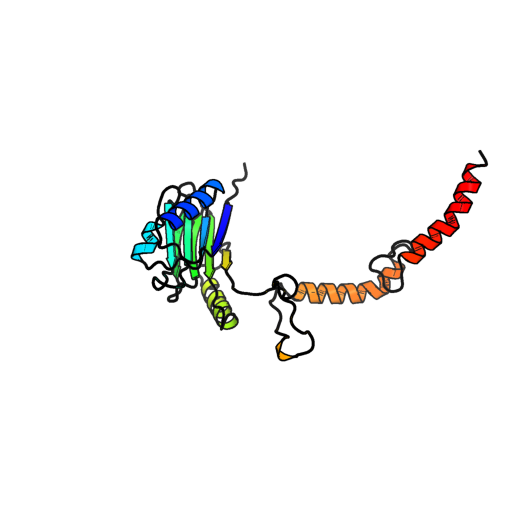0 51.59 160 ASP A O 1
ATOM 1255 N N . GLN A 1 161 ? 12.146 -3.168 -32.509 1.00 50.97 161 GLN A N 1
ATOM 1256 C CA . GLN A 1 161 ? 12.125 -4.600 -32.183 1.00 50.97 161 GLN A CA 1
ATOM 1257 C C . GLN A 1 161 ? 13.418 -5.348 -32.576 1.00 50.97 161 GLN A C 1
ATOM 1259 O O . GLN A 1 161 ? 13.539 -6.537 -32.313 1.00 50.97 161 GLN A O 1
ATOM 1264 N N . LYS A 1 162 ? 14.402 -4.686 -33.206 1.00 48.94 162 LYS A N 1
ATOM 1265 C CA . LYS A 1 162 ? 15.597 -5.340 -33.786 1.00 48.94 162 LYS A CA 1
ATOM 1266 C C . LYS A 1 162 ? 16.830 -5.432 -32.869 1.00 48.94 162 LYS A C 1
ATOM 1268 O O . LYS A 1 162 ? 17.836 -5.992 -33.289 1.00 48.94 162 LYS A O 1
ATOM 1273 N N . GLN A 1 163 ? 16.801 -4.912 -31.639 1.00 44.81 163 GLN A N 1
ATOM 1274 C CA . GLN A 1 163 ? 17.965 -4.959 -30.734 1.00 44.81 163 GLN A CA 1
ATOM 1275 C C . GLN A 1 163 ? 17.780 -5.973 -29.595 1.00 44.81 163 GLN A C 1
ATOM 1277 O O . GLN A 1 163 ? 16.839 -5.867 -28.814 1.00 44.81 163 GLN A O 1
ATOM 1282 N N . MET A 1 164 ? 18.725 -6.912 -29.442 1.00 39.44 164 MET A N 1
ATOM 1283 C CA . MET A 1 164 ? 18.692 -7.950 -28.394 1.00 39.44 164 MET A CA 1
ATOM 1284 C C . MET A 1 164 ? 18.698 -7.385 -26.960 1.00 39.44 164 MET A C 1
ATOM 1286 O O . MET A 1 164 ? 18.039 -7.939 -26.087 1.00 39.44 164 MET A O 1
ATOM 1290 N N . GLY A 1 165 ? 19.357 -6.245 -26.716 1.00 43.62 165 GLY A N 1
ATOM 1291 C CA . GLY A 1 165 ? 19.340 -5.549 -25.418 1.00 43.62 165 GLY A CA 1
ATOM 1292 C C . GLY A 1 165 ? 17.981 -4.941 -25.032 1.00 43.62 165 GLY A C 1
ATOM 1293 O O . GLY A 1 165 ? 17.805 -4.537 -23.881 1.00 43.62 165 GLY A O 1
ATOM 1294 N N . ASN A 1 166 ? 17.022 -4.913 -25.969 1.00 42.19 166 ASN A N 1
ATOM 1295 C CA . ASN A 1 166 ? 15.635 -4.492 -25.741 1.00 42.19 166 ASN A CA 1
ATOM 1296 C C . ASN A 1 166 ? 14.710 -5.660 -25.366 1.00 42.19 166 ASN A C 1
ATOM 1298 O O . ASN A 1 166 ? 13.551 -5.427 -25.025 1.00 42.19 166 ASN A O 1
ATOM 1302 N N . TYR A 1 167 ? 15.207 -6.899 -25.389 1.00 43.44 167 TYR A N 1
ATOM 1303 C CA . TYR A 1 167 ? 14.501 -8.055 -24.849 1.00 43.44 167 TYR A CA 1
ATOM 1304 C C . TYR A 1 167 ? 14.978 -8.307 -23.415 1.00 43.44 167 TYR A C 1
ATOM 1306 O O . TYR A 1 167 ? 16.178 -8.393 -23.156 1.00 43.44 167 TYR A O 1
ATOM 1314 N N . ARG A 1 168 ? 14.051 -8.417 -22.457 1.00 40.72 168 ARG A N 1
ATOM 1315 C CA . ARG A 1 168 ? 14.365 -8.800 -21.072 1.00 40.72 168 ARG A CA 1
ATOM 1316 C C . ARG A 1 168 ? 13.337 -9.777 -20.482 1.00 40.72 168 ARG A C 1
ATOM 1318 O O . ARG A 1 168 ? 12.217 -9.843 -20.983 1.00 40.72 168 ARG A O 1
ATOM 1325 N N . PRO A 1 169 ? 13.752 -10.574 -19.476 1.00 44.84 169 PRO A N 1
ATOM 1326 C CA . PRO A 1 169 ? 13.214 -11.899 -19.163 1.00 44.84 169 PRO A CA 1
ATOM 1327 C C . PRO A 1 169 ? 11.916 -11.855 -18.341 1.00 44.84 169 PRO A C 1
ATOM 1329 O O . PRO A 1 169 ? 11.681 -10.918 -17.586 1.00 44.84 169 PRO A O 1
ATOM 1332 N N . LEU A 1 170 ? 11.106 -12.904 -18.494 1.00 49.41 170 LEU A N 1
ATOM 1333 C CA . LEU A 1 170 ? 9.718 -13.067 -18.034 1.00 49.41 170 LEU A CA 1
ATOM 1334 C C . LEU A 1 170 ? 9.516 -13.058 -16.501 1.00 49.41 170 LEU A C 1
ATOM 1336 O O . LEU A 1 170 ? 10.218 -13.759 -15.774 1.00 49.41 170 LEU A O 1
ATOM 1340 N N . SER A 1 171 ? 8.457 -12.373 -16.046 1.00 41.50 171 SER A N 1
ATOM 1341 C CA . SER A 1 171 ? 7.868 -12.472 -14.698 1.00 41.50 171 SER A CA 1
ATOM 1342 C C . SER A 1 171 ? 6.888 -13.654 -14.616 1.00 41.50 171 SER A C 1
ATOM 1344 O O . SER A 1 171 ? 5.966 -13.777 -15.425 1.00 41.50 171 SER A O 1
ATOM 1346 N N . LEU A 1 172 ? 7.081 -14.530 -13.630 1.00 41.59 172 LEU A N 1
ATOM 1347 C CA . LEU A 1 172 ? 6.285 -15.735 -13.375 1.00 41.59 172 LEU A CA 1
ATOM 1348 C C . LEU A 1 172 ? 4.895 -15.402 -12.793 1.00 41.59 172 LEU A C 1
ATOM 1350 O O . LEU A 1 172 ? 4.709 -15.351 -11.583 1.00 41.59 172 LEU A O 1
ATOM 1354 N N . LEU A 1 173 ? 3.881 -15.293 -13.652 1.00 47.06 173 LEU A N 1
ATOM 1355 C CA . LEU A 1 173 ? 2.667 -16.084 -13.411 1.00 47.06 173 LEU A CA 1
ATOM 1356 C C . LEU A 1 173 ? 3.086 -17.544 -13.613 1.00 47.06 173 LEU A C 1
ATOM 1358 O O . LEU A 1 173 ? 3.713 -17.778 -14.643 1.00 47.06 173 LEU A O 1
ATOM 1362 N N . ASN A 1 174 ? 2.792 -18.469 -12.682 1.00 54.69 174 ASN A N 1
ATOM 1363 C CA . ASN A 1 174 ? 3.209 -19.888 -12.724 1.00 54.69 174 ASN A CA 1
ATOM 1364 C C . ASN A 1 174 ? 3.382 -20.384 -14.168 1.00 54.69 174 ASN A C 1
ATOM 1366 O O . AS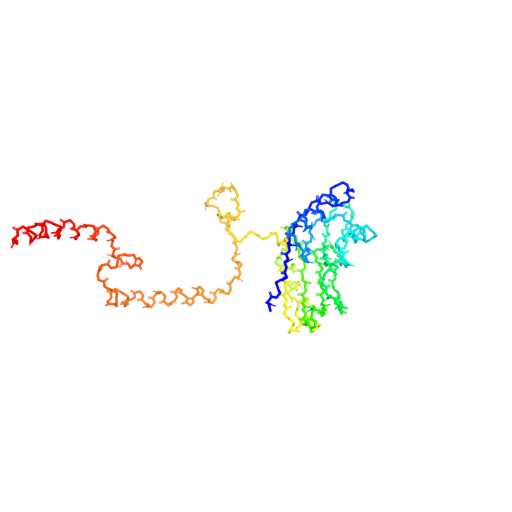N A 1 174 ? 2.402 -20.713 -14.833 1.00 54.69 174 ASN A O 1
ATOM 1370 N N . ASN A 1 175 ? 4.615 -20.379 -14.692 1.00 57.16 175 ASN A N 1
ATOM 1371 C CA . ASN A 1 175 ? 4.853 -20.726 -16.099 1.00 57.16 175 ASN A CA 1
ATOM 1372 C C . ASN A 1 175 ? 4.397 -22.156 -16.380 1.00 57.16 175 ASN A C 1
ATOM 1374 O O . ASN A 1 175 ? 4.095 -22.485 -17.523 1.00 57.16 175 ASN A O 1
ATOM 1378 N N . ASP A 1 176 ? 4.276 -22.964 -15.330 1.00 65.44 176 ASP A N 1
ATOM 1379 C CA . ASP A 1 176 ? 3.718 -24.302 -15.338 1.00 65.44 176 ASP A CA 1
ATOM 1380 C C . ASP A 1 176 ? 2.402 -24.353 -16.110 1.00 65.44 176 ASP A C 1
ATOM 1382 O O . ASP A 1 176 ? 2.302 -25.147 -17.037 1.00 65.44 176 ASP A O 1
ATOM 1386 N N . TYR A 1 177 ? 1.421 -23.472 -15.856 1.00 72.38 177 TYR A N 1
ATOM 1387 C CA . TYR A 1 177 ? 0.153 -23.559 -16.597 1.00 72.38 177 TYR A CA 1
ATOM 1388 C C . TYR A 1 177 ? 0.325 -23.217 -18.080 1.00 72.38 177 TYR A C 1
ATOM 1390 O O . TYR A 1 177 ? -0.400 -23.766 -18.902 1.00 72.38 177 TYR A O 1
ATOM 1398 N N . LYS A 1 178 ? 1.277 -22.351 -18.456 1.00 72.62 178 LYS A N 1
ATOM 1399 C CA . LYS A 1 178 ? 1.557 -22.023 -19.866 1.00 72.62 178 LYS A CA 1
ATOM 1400 C C . LYS A 1 178 ? 2.303 -23.158 -20.564 1.00 72.62 178 LYS A C 1
ATOM 1402 O O . LYS A 1 178 ? 1.995 -23.459 -21.715 1.00 72.62 178 LYS A O 1
ATOM 1407 N N . ILE A 1 179 ? 3.239 -23.809 -19.871 1.00 78.06 179 ILE A N 1
ATOM 1408 C CA . ILE A 1 179 ? 3.954 -24.996 -20.354 1.00 78.06 179 ILE A CA 1
ATOM 1409 C C . ILE A 1 179 ? 2.968 -26.158 -20.500 1.00 78.06 179 ILE A C 1
ATOM 1411 O O . ILE A 1 179 ? 2.899 -26.753 -21.573 1.00 78.06 179 ILE A O 1
ATOM 1415 N N . PHE A 1 180 ? 2.141 -26.424 -19.484 1.00 77.81 180 PHE A N 1
ATOM 1416 C CA . PHE A 1 180 ? 1.075 -27.424 -19.538 1.00 77.81 180 PHE A CA 1
ATOM 1417 C C . PHE A 1 180 ? 0.047 -27.094 -20.618 1.00 77.81 180 PHE A C 1
ATOM 1419 O O . PHE A 1 180 ? -0.273 -27.972 -21.410 1.00 77.81 180 PHE A O 1
ATOM 1426 N N . ALA A 1 181 ? -0.422 -25.849 -20.729 1.00 82.81 181 ALA A N 1
ATOM 1427 C CA . ALA A 1 181 ? -1.361 -25.444 -21.775 1.00 82.81 181 ALA A CA 1
ATOM 1428 C C . ALA A 1 181 ? -0.755 -25.607 -23.173 1.00 82.81 181 ALA A C 1
ATOM 1430 O O . ALA A 1 181 ? -1.433 -26.084 -24.079 1.00 82.81 181 ALA A O 1
ATOM 1431 N N . LYS A 1 182 ? 0.528 -25.273 -23.363 1.00 84.88 182 LYS A N 1
ATOM 1432 C CA . LYS A 1 182 ? 1.213 -25.443 -24.650 1.00 84.88 182 LYS A CA 1
ATOM 1433 C C . LYS A 1 182 ? 1.469 -26.914 -24.975 1.00 84.88 182 LYS A C 1
ATOM 1435 O O . LYS A 1 182 ? 1.256 -27.318 -26.117 1.00 84.88 182 LYS A O 1
ATOM 1440 N N . ALA A 1 183 ? 1.880 -27.717 -23.994 1.00 88.12 183 ALA A N 1
ATOM 1441 C CA . ALA A 1 183 ? 2.067 -29.158 -24.141 1.00 88.12 183 ALA A CA 1
ATOM 1442 C C . ALA A 1 183 ? 0.735 -29.863 -24.437 1.00 88.12 183 ALA A C 1
ATOM 1444 O O . A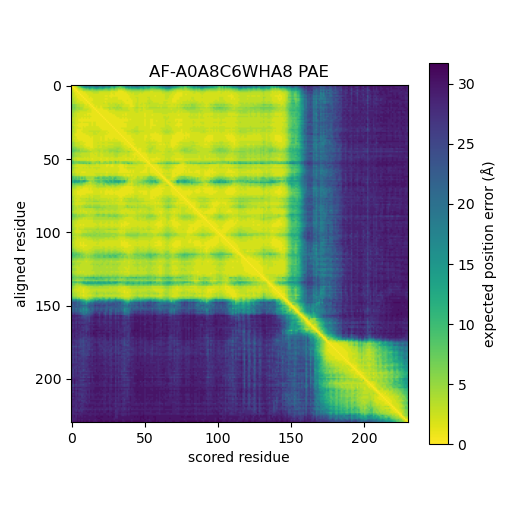LA A 1 183 ? 0.663 -30.694 -25.342 1.00 88.12 183 ALA A O 1
ATOM 1445 N N . LEU A 1 184 ? -0.333 -29.484 -23.730 1.00 86.56 184 LEU A N 1
ATOM 1446 C CA . LEU A 1 184 ? -1.688 -29.977 -23.948 1.00 86.56 184 LEU A CA 1
ATOM 1447 C C . LEU A 1 184 ? -2.204 -29.564 -25.325 1.00 86.56 184 LEU A C 1
ATOM 1449 O O . LEU A 1 184 ? -2.650 -30.428 -26.068 1.00 86.56 184 LEU A O 1
ATOM 1453 N N . ALA A 1 185 ? -2.078 -28.292 -25.711 1.00 87.12 185 ALA A N 1
ATOM 1454 C CA . ALA A 1 185 ? -2.466 -27.817 -27.039 1.00 87.12 185 ALA A CA 1
ATOM 1455 C C . ALA A 1 185 ? -1.684 -28.526 -28.156 1.00 87.12 185 ALA A C 1
ATOM 1457 O O . ALA A 1 185 ? -2.260 -28.864 -29.186 1.00 87.12 185 ALA A O 1
ATOM 1458 N N . GLY A 1 186 ? -0.393 -28.809 -27.950 1.00 85.88 186 GLY A N 1
ATOM 1459 C CA . GLY A 1 186 ? 0.428 -29.565 -28.899 1.00 85.88 186 GLY A CA 1
ATOM 1460 C C . GLY A 1 186 ? 0.009 -31.032 -29.034 1.00 85.88 186 GLY A C 1
ATOM 1461 O O . GLY A 1 186 ? -0.028 -31.561 -30.144 1.00 85.88 186 GLY A O 1
ATOM 1462 N N . ARG A 1 187 ? -0.345 -31.695 -27.925 1.00 88.69 187 ARG A N 1
ATOM 1463 C CA . ARG A 1 187 ? -0.868 -33.073 -27.942 1.00 88.69 187 ARG A CA 1
ATOM 1464 C C . ARG A 1 187 ? -2.270 -33.131 -28.544 1.00 88.69 187 ARG A C 1
ATOM 1466 O O . ARG A 1 187 ? -2.515 -33.938 -29.435 1.00 88.69 187 ARG A O 1
ATOM 1473 N N . LEU A 1 188 ? -3.158 -32.244 -28.100 1.00 86.88 188 LEU A N 1
ATOM 1474 C CA . LEU A 1 188 ? -4.539 -32.155 -28.560 1.00 86.88 188 LEU A CA 1
ATOM 1475 C C . LEU A 1 188 ? -4.606 -31.760 -30.035 1.00 86.88 188 LEU A C 1
ATOM 1477 O O . LEU A 1 188 ? -5.412 -32.322 -30.761 1.00 86.88 188 LEU A O 1
ATOM 1481 N N . GLY A 1 189 ? -3.711 -30.892 -30.514 1.00 84.44 189 GLY A N 1
ATOM 1482 C CA . GLY A 1 189 ? -3.625 -30.487 -31.919 1.00 84.44 189 GLY A CA 1
ATOM 1483 C C . GLY A 1 189 ? -3.521 -31.652 -32.910 1.00 84.44 189 GLY A C 1
ATOM 1484 O O . GLY A 1 189 ? -4.024 -31.540 -34.023 1.00 84.44 189 GLY A O 1
ATOM 1485 N N . LYS A 1 190 ? -2.949 -32.795 -32.501 1.00 85.19 190 LYS A N 1
ATOM 1486 C CA . LYS A 1 190 ? -2.867 -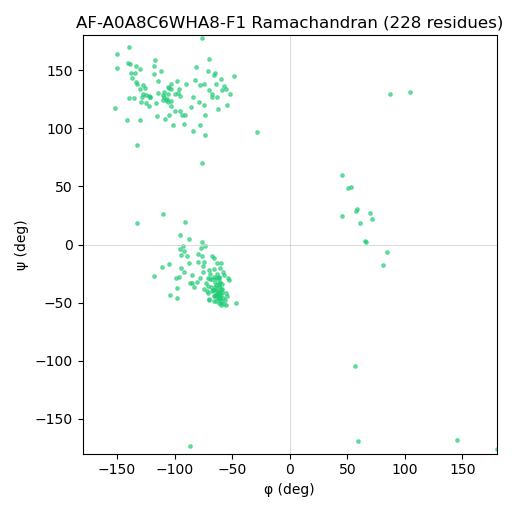34.005 -33.340 1.00 85.19 190 LYS A CA 1
ATOM 1487 C C . LYS A 1 190 ? -4.219 -34.700 -33.532 1.00 85.19 190 LYS A C 1
ATOM 1489 O O . LYS A 1 190 ? -4.425 -35.337 -34.557 1.00 85.19 190 LYS A O 1
ATOM 1494 N N . ALA A 1 191 ? -5.128 -34.579 -32.565 1.00 86.44 191 ALA A N 1
ATOM 1495 C CA . ALA A 1 191 ? -6.430 -35.250 -32.564 1.00 86.44 191 ALA A CA 1
ATOM 1496 C C . ALA A 1 191 ? -7.615 -34.285 -32.749 1.00 86.44 191 ALA A C 1
ATOM 1498 O O . ALA A 1 191 ? -8.699 -34.709 -33.148 1.00 86.44 191 ALA A O 1
ATOM 1499 N N . ILE A 1 192 ? -7.433 -32.983 -32.501 1.00 87.19 192 ILE A N 1
ATOM 1500 C CA . ILE A 1 192 ? -8.521 -31.997 -32.456 1.00 87.19 192 ILE A CA 1
ATOM 1501 C C . ILE A 1 192 ? -9.263 -31.886 -33.788 1.00 87.19 192 ILE A C 1
ATOM 1503 O O . ILE A 1 192 ? -10.480 -31.733 -33.804 1.00 87.19 192 ILE A O 1
ATOM 1507 N N . SER A 1 193 ? -8.556 -32.065 -34.907 1.00 82.38 193 SER A N 1
ATOM 1508 C CA . SER A 1 193 ? -9.148 -32.070 -36.248 1.00 82.38 193 SER A CA 1
ATOM 1509 C C . SER A 1 193 ? -10.100 -33.244 -36.495 1.00 82.38 193 SER A C 1
ATOM 1511 O O . SER A 1 193 ? -10.925 -33.144 -37.397 1.00 82.38 193 SER A O 1
ATOM 1513 N N . SER A 1 194 ? -9.994 -34.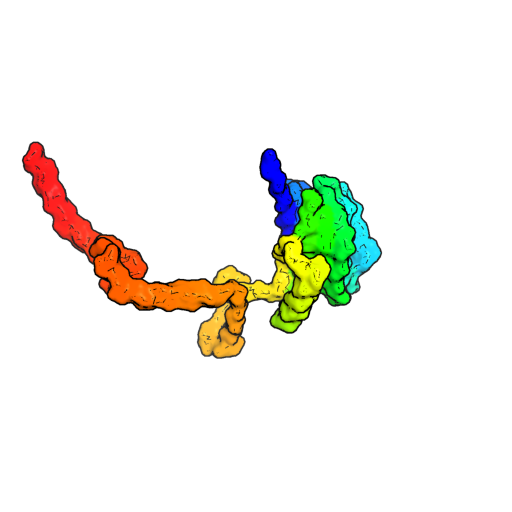329 -35.719 1.00 84.56 194 SER A N 1
ATOM 1514 C CA . SER A 1 194 ? -10.897 -35.490 -35.780 1.00 84.56 194 SER A CA 1
ATOM 1515 C C . SER A 1 194 ? -12.026 -35.428 -34.747 1.00 84.56 194 SER A C 1
ATOM 1517 O O . SER A 1 194 ? -13.108 -35.946 -34.994 1.00 84.56 194 SER A O 1
ATOM 1519 N N . LEU A 1 195 ? -11.794 -34.760 -33.612 1.00 84.56 195 LEU A N 1
ATOM 1520 C CA . LEU A 1 195 ? -12.767 -34.637 -32.521 1.00 84.56 195 LEU A CA 1
ATOM 1521 C C . LEU A 1 195 ? -13.760 -33.490 -32.731 1.00 84.56 195 LEU A C 1
ATOM 1523 O O . LEU A 1 195 ? -14.865 -33.522 -32.197 1.00 84.56 195 LEU A O 1
ATOM 1527 N N . VAL A 1 196 ? -13.366 -32.458 -33.478 1.00 85.62 196 VAL A N 1
ATOM 1528 C CA . VAL A 1 196 ? -14.176 -31.255 -33.673 1.00 85.62 196 VAL A CA 1
ATOM 1529 C C . VAL A 1 196 ? -14.772 -31.237 -35.077 1.00 85.62 196 VAL A C 1
ATOM 1531 O O . VAL A 1 196 ? -14.051 -31.369 -36.073 1.00 85.62 196 VAL A O 1
ATOM 1534 N N . HIS A 1 197 ? -16.087 -31.008 -35.152 1.00 83.69 197 HIS A N 1
ATOM 1535 C CA . HIS A 1 197 ? -16.862 -30.972 -36.395 1.00 83.69 197 HIS A CA 1
ATOM 1536 C C . HIS A 1 197 ? -16.212 -30.092 -37.471 1.00 83.69 197 HIS A C 1
ATOM 1538 O O . HIS A 1 197 ? -15.629 -29.053 -37.154 1.00 83.69 197 HIS A O 1
ATOM 1544 N N . LEU A 1 198 ? -16.328 -30.486 -38.745 1.00 78.81 198 LEU A N 1
ATOM 1545 C CA . LEU A 1 198 ? -15.675 -29.836 -39.894 1.00 78.81 198 LEU A CA 1
ATOM 1546 C C . LEU A 1 198 ? -16.049 -28.360 -40.095 1.00 78.81 198 LEU A C 1
ATOM 1548 O O . LEU A 1 198 ? -15.351 -27.666 -40.833 1.00 78.81 198 LEU A O 1
ATOM 1552 N N . ASP A 1 199 ? -17.126 -27.894 -39.469 1.00 79.38 199 ASP A N 1
ATOM 1553 C CA . ASP A 1 199 ? -17.581 -26.502 -39.550 1.00 79.38 199 ASP A CA 1
ATOM 1554 C C . ASP A 1 199 ? -16.960 -25.599 -38.474 1.00 79.38 199 ASP A C 1
ATOM 1556 O O . ASP A 1 199 ? -17.038 -24.375 -38.572 1.00 79.38 199 ASP A O 1
ATOM 1560 N N . GLN A 1 200 ? -16.265 -26.156 -37.476 1.00 81.31 200 GLN A N 1
ATOM 1561 C CA . GLN A 1 200 ? -15.440 -25.345 -36.584 1.00 81.31 200 GLN A CA 1
ATOM 1562 C C . GLN A 1 200 ? -14.137 -24.986 -37.302 1.00 81.31 200 GLN A C 1
ATOM 1564 O O . GLN A 1 200 ? -13.225 -25.809 -37.419 1.00 81.31 200 GLN A O 1
ATOM 1569 N N . ALA A 1 201 ? -14.052 -23.750 -37.790 1.00 77.12 201 ALA A N 1
ATOM 1570 C CA . ALA A 1 201 ? -12.874 -23.249 -38.497 1.00 77.12 201 ALA A CA 1
ATOM 1571 C C . ALA A 1 201 ? -11.884 -22.496 -37.590 1.00 77.12 201 ALA A C 1
ATOM 1573 O O . ALA A 1 201 ? -10.715 -22.355 -37.938 1.00 77.12 201 ALA A O 1
ATOM 1574 N N . GLY A 1 202 ? -12.330 -22.012 -36.426 1.00 77.62 202 GLY A N 1
ATOM 1575 C CA . GLY A 1 202 ? -11.480 -21.281 -35.487 1.00 77.62 202 GLY A CA 1
ATOM 1576 C C . GLY A 1 202 ? -10.520 -22.197 -34.726 1.00 77.62 202 GLY A C 1
ATOM 1577 O O . GLY A 1 202 ? -10.924 -23.252 -34.246 1.00 77.62 202 GLY A O 1
ATOM 1578 N N . PHE A 1 203 ? -9.269 -21.751 -34.569 1.00 75.25 203 PHE A N 1
ATOM 1579 C CA . PHE A 1 203 ? -8.252 -22.360 -33.695 1.00 75.25 203 PHE A CA 1
ATOM 1580 C C . PHE A 1 203 ? -7.851 -23.812 -34.028 1.00 75.25 203 PHE A C 1
ATOM 1582 O O . PHE A 1 203 ? -7.233 -24.483 -33.202 1.00 75.25 203 PHE A O 1
ATOM 1589 N N . ILE A 1 204 ? -8.140 -24.286 -35.245 1.00 82.00 204 ILE A N 1
ATOM 1590 C CA . ILE A 1 204 ? -7.717 -25.598 -35.752 1.00 82.00 204 ILE A CA 1
ATOM 1591 C C . ILE A 1 204 ? -6.787 -25.384 -36.945 1.00 82.00 204 ILE A C 1
ATOM 1593 O O . ILE A 1 204 ? -7.159 -24.763 -37.939 1.00 82.00 204 ILE A O 1
ATOM 1597 N N . ALA A 1 205 ? -5.563 -25.901 -36.846 1.00 78.75 205 ALA A N 1
ATOM 1598 C CA . ALA A 1 205 ? -4.567 -25.773 -37.904 1.00 78.75 205 ALA A CA 1
ATOM 1599 C C . ALA A 1 205 ? -5.073 -26.393 -39.220 1.00 78.75 205 ALA A C 1
ATOM 1601 O O . ALA A 1 205 ? -5.603 -27.502 -39.234 1.00 78.75 205 ALA A O 1
ATOM 1602 N N . GLY A 1 206 ? -4.911 -25.663 -40.327 1.00 80.50 206 GLY A N 1
ATOM 1603 C CA . GLY A 1 206 ? -5.327 -26.102 -41.664 1.00 80.50 206 GLY A CA 1
ATOM 1604 C C . GLY A 1 206 ? -6.798 -25.847 -42.013 1.00 80.50 206 GLY A C 1
ATOM 1605 O O . GLY A 1 206 ? -7.175 -26.036 -43.168 1.00 80.50 206 GLY A O 1
ATOM 1606 N N . ARG A 1 207 ? -7.625 -25.374 -41.070 1.00 83.75 207 ARG A N 1
ATOM 1607 C CA . ARG A 1 207 ? -8.999 -24.931 -41.354 1.00 83.75 207 ARG A CA 1
ATOM 1608 C C . ARG A 1 207 ? -9.043 -23.417 -41.511 1.00 83.75 207 ARG A C 1
ATOM 1610 O O . ARG A 1 207 ? -8.368 -22.689 -40.787 1.00 83.75 207 ARG A O 1
ATOM 1617 N N . ASN A 1 208 ? -9.833 -22.940 -42.468 1.00 80.00 208 ASN A N 1
ATOM 1618 C CA . ASN A 1 208 ? -9.993 -21.511 -42.723 1.00 80.00 208 ASN A CA 1
ATOM 1619 C C . ASN A 1 208 ? -11.476 -21.136 -42.679 1.00 80.00 208 ASN A C 1
ATOM 1621 O O . ASN A 1 208 ? -12.304 -21.809 -43.288 1.00 80.00 208 ASN A O 1
ATOM 1625 N N . ALA A 1 209 ? -11.812 -20.035 -42.003 1.00 79.44 209 ALA A N 1
ATOM 1626 C CA . ALA A 1 209 ? -13.176 -19.511 -41.951 1.00 79.44 209 ALA A CA 1
ATOM 1627 C C . ALA A 1 209 ? -13.758 -19.225 -43.351 1.00 79.44 209 ALA A C 1
ATOM 1629 O O . ALA A 1 209 ? -14.966 -19.336 -43.556 1.00 79.44 209 ALA A O 1
ATOM 1630 N N . SER A 1 210 ? -12.906 -18.943 -44.342 1.00 80.62 210 SER A N 1
ATOM 1631 C CA . SER A 1 210 ? -13.316 -18.791 -45.742 1.00 80.62 210 SER A CA 1
ATOM 1632 C C . SER A 1 210 ? -13.945 -20.060 -46.332 1.00 80.62 210 SER A C 1
ATOM 1634 O O . SER A 1 210 ? -14.821 -19.962 -47.192 1.00 80.62 210 SER A O 1
ATOM 1636 N N . GLN A 1 211 ? -13.570 -21.252 -45.852 1.00 77.94 211 GLN A N 1
ATOM 1637 C CA . GLN A 1 211 ? -14.165 -22.521 -46.284 1.00 77.94 211 GLN A CA 1
ATOM 1638 C C . GLN A 1 211 ? -15.618 -22.643 -45.811 1.00 77.94 211 GLN A C 1
ATOM 1640 O O . GLN A 1 211 ? -16.457 -23.122 -46.572 1.00 77.94 211 GLN A O 1
ATOM 1645 N N . ASN A 1 212 ? -15.938 -22.144 -44.611 1.00 79.50 212 ASN A N 1
ATOM 1646 C CA . ASN A 1 212 ? -17.312 -22.103 -44.106 1.00 79.50 212 ASN A CA 1
ATOM 1647 C C . ASN A 1 212 ? -18.178 -21.155 -44.939 1.00 79.50 212 ASN A C 1
ATOM 1649 O O . ASN A 1 212 ? -19.277 -21.530 -45.339 1.00 79.50 212 ASN A O 1
ATOM 1653 N N . MET A 1 213 ? -17.660 -19.965 -45.275 1.00 79.19 213 MET A N 1
ATOM 1654 C CA . MET A 1 213 ? -18.360 -19.051 -46.187 1.00 79.19 213 MET A CA 1
ATOM 1655 C C . MET A 1 213 ? -18.584 -19.695 -47.557 1.00 79.19 213 MET A C 1
ATOM 1657 O O . MET A 1 213 ? -19.685 -19.640 -48.093 1.00 79.19 213 MET A O 1
ATOM 1661 N N . ARG A 1 214 ? -17.575 -20.377 -48.109 1.00 79.88 214 ARG A N 1
ATOM 1662 C CA . ARG A 1 214 ? -17.700 -21.065 -49.401 1.00 79.88 214 ARG A CA 1
ATOM 1663 C C . ARG A 1 214 ? -18.729 -22.200 -49.369 1.00 79.88 214 ARG A C 1
ATOM 1665 O O . ARG A 1 214 ? -19.481 -22.348 -50.328 1.00 79.88 214 ARG A O 1
ATOM 1672 N N . ARG A 1 215 ? -18.795 -22.977 -48.280 1.00 77.12 215 ARG A N 1
ATOM 1673 C CA . ARG A 1 215 ? -19.850 -23.988 -48.075 1.00 77.12 215 ARG A CA 1
ATOM 1674 C C . ARG A 1 215 ? -21.228 -23.340 -48.005 1.00 77.12 215 ARG A C 1
ATOM 1676 O O . ARG A 1 215 ? -22.133 -23.820 -48.678 1.00 77.12 215 ARG A O 1
ATOM 1683 N N . LEU A 1 216 ? -21.371 -22.236 -47.271 1.00 80.06 216 LEU A N 1
ATOM 1684 C CA . LEU A 1 216 ? -22.625 -21.487 -47.198 1.00 80.06 216 LEU A CA 1
ATOM 1685 C C . LEU A 1 216 ? -23.080 -21.051 -48.596 1.00 80.06 216 LEU A C 1
ATOM 1687 O O . LEU A 1 216 ? -24.191 -21.383 -48.988 1.00 80.06 216 LEU A O 1
ATOM 1691 N N . PHE A 1 217 ? -22.208 -20.419 -49.387 1.00 83.12 217 PHE A N 1
ATOM 1692 C CA . PHE A 1 217 ? -22.532 -20.010 -50.761 1.00 83.12 217 PHE A CA 1
ATOM 1693 C C . PHE A 1 217 ? -22.877 -21.179 -51.692 1.00 83.12 217 PHE A C 1
ATOM 1695 O O . PHE A 1 217 ? -23.637 -20.997 -52.636 1.00 83.12 217 PHE A O 1
ATOM 1702 N N . HIS A 1 218 ? -22.352 -22.379 -51.439 1.00 81.06 218 HIS A N 1
ATOM 1703 C CA . HIS A 1 218 ? -22.682 -23.571 -52.221 1.00 81.06 218 HIS A CA 1
ATOM 1704 C C . HIS A 1 218 ? -24.018 -24.217 -51.800 1.00 81.06 218 HIS A C 1
ATOM 1706 O O . HIS A 1 218 ? -24.724 -24.790 -52.629 1.00 81.06 218 HIS A O 1
ATOM 1712 N N . VAL A 1 219 ? -24.380 -24.142 -50.515 1.00 81.81 219 VAL A N 1
ATOM 1713 C CA . VAL A 1 219 ? -25.628 -24.711 -49.973 1.00 81.81 219 VAL A CA 1
ATOM 1714 C C . VAL A 1 219 ? -26.812 -23.752 -50.148 1.00 81.81 219 VAL A C 1
ATOM 1716 O O . VAL A 1 219 ? -27.930 -24.201 -50.394 1.00 81.81 219 VAL A O 1
ATOM 1719 N N . PHE A 1 220 ? -26.576 -22.441 -50.085 1.00 83.81 220 PHE A N 1
ATOM 1720 C CA . PHE A 1 220 ? -27.611 -21.405 -50.135 1.00 83.81 220 PHE A CA 1
ATOM 1721 C C . PHE A 1 220 ? -28.530 -21.495 -51.372 1.00 83.81 220 PHE A C 1
ATOM 1723 O O . PHE A 1 220 ? -29.748 -21.477 -51.192 1.00 83.81 220 PHE A O 1
ATOM 1730 N N . PRO A 1 221 ? -28.026 -21.713 -52.607 1.00 80.50 221 PRO A N 1
ATOM 1731 C CA . PRO A 1 221 ? -28.890 -21.881 -53.777 1.00 80.50 221 PRO A CA 1
ATOM 1732 C C . PRO A 1 221 ? -29.781 -23.127 -53.695 1.00 80.50 221 PRO A C 1
ATOM 1734 O O . PRO A 1 221 ? -30.924 -23.100 -54.139 1.00 80.50 221 PRO A O 1
ATOM 1737 N N . ARG A 1 222 ? -29.291 -24.221 -53.094 1.00 77.69 222 ARG A N 1
ATOM 1738 C CA . ARG A 1 222 ? -30.069 -25.463 -52.937 1.00 77.69 222 ARG A CA 1
ATOM 1739 C C . ARG A 1 222 ? -31.184 -25.307 -51.905 1.00 77.69 222 ARG A C 1
ATOM 1741 O O . ARG A 1 222 ? -32.270 -25.838 -52.109 1.00 77.69 222 ARG A O 1
ATOM 1748 N N . LEU A 1 223 ? -30.937 -24.544 -50.839 1.00 74.31 223 LEU A N 1
ATOM 1749 C CA . LEU A 1 223 ? -31.957 -24.206 -49.845 1.00 74.31 223 LEU A CA 1
ATOM 1750 C C . LEU A 1 223 ? -33.069 -23.347 -50.459 1.00 74.31 223 LEU A C 1
ATOM 1752 O O . LEU A 1 223 ? -34.237 -23.673 -50.271 1.00 74.31 223 LEU A O 1
ATOM 1756 N N . LEU A 1 224 ? -32.712 -22.337 -51.263 1.00 75.62 224 LEU A N 1
ATOM 1757 C CA . LEU A 1 224 ? -33.678 -21.477 -51.963 1.00 75.62 224 LEU A CA 1
ATOM 1758 C C . LEU A 1 224 ? -34.566 -22.251 -52.950 1.00 75.62 224 LEU A C 1
ATOM 1760 O O . LEU A 1 224 ? -35.754 -21.965 -53.076 1.00 75.62 224 LEU A O 1
ATOM 1764 N N . LEU A 1 225 ? -34.006 -23.257 -53.628 1.00 72.56 225 LEU A N 1
ATOM 1765 C CA . LEU A 1 225 ? -34.765 -24.128 -54.529 1.00 72.56 225 LEU A CA 1
ATOM 1766 C C . LEU A 1 225 ? -35.678 -25.104 -53.768 1.00 72.56 225 LEU A C 1
ATOM 1768 O O . LEU A 1 225 ? -36.772 -25.399 -54.239 1.00 72.56 225 LEU A O 1
ATOM 1772 N N . SER A 1 226 ? -35.275 -25.563 -52.579 1.00 66.00 226 SER A N 1
ATOM 1773 C CA . SER A 1 226 ? -36.080 -26.477 -51.751 1.00 66.00 226 SER A CA 1
ATOM 1774 C C . SER A 1 226 ? -37.261 -25.802 -51.041 1.00 66.00 226 SER A C 1
ATOM 1776 O O . SER A 1 226 ? -38.248 -26.462 -50.730 1.00 66.00 226 SER A O 1
ATOM 1778 N N . THR A 1 227 ? -37.195 -24.487 -50.810 1.00 59.97 227 THR A N 1
ATOM 1779 C CA . THR A 1 227 ? -38.303 -23.699 -50.242 1.00 59.97 227 THR A CA 1
ATOM 1780 C C . THR A 1 227 ? -39.375 -23.332 -51.268 1.00 59.97 227 THR A C 1
ATOM 1782 O O . THR A 1 227 ? -40.475 -22.975 -50.869 1.00 59.97 227 THR A O 1
ATOM 1785 N N . ASN A 1 228 ? -39.082 -23.463 -52.568 1.00 57.41 228 ASN A N 1
ATOM 1786 C CA . ASN A 1 228 ? -40.014 -23.175 -53.667 1.00 57.41 228 ASN A CA 1
ATOM 1787 C C . ASN A 1 228 ? -40.764 -24.422 -54.185 1.00 57.41 228 ASN A C 1
ATOM 1789 O O . ASN A 1 228 ? -41.430 -24.349 -55.213 1.00 57.41 228 ASN A O 1
ATOM 1793 N N . GLN A 1 229 ? -40.642 -25.571 -53.506 1.00 55.41 229 GLN A N 1
ATOM 1794 C CA . GLN A 1 229 ? -41.378 -26.810 -53.813 1.00 55.41 229 GLN A CA 1
ATOM 1795 C C . GLN A 1 229 ? -42.446 -27.164 -52.754 1.00 55.41 229 GLN A C 1
ATOM 1797 O O . GLN A 1 229 ? -42.783 -28.335 -52.582 1.00 55.41 229 GLN A O 1
ATOM 1802 N N . ARG A 1 230 ? -42.984 -26.173 -52.035 1.00 49.47 230 ARG A N 1
ATOM 1803 C CA . ARG A 1 230 ? -44.192 -26.312 -51.208 1.00 49.47 230 ARG A CA 1
ATOM 1804 C C . ARG A 1 230 ? -45.254 -25.327 -51.654 1.00 49.47 230 ARG A C 1
ATOM 1806 O O . ARG A 1 230 ? -44.862 -24.187 -51.980 1.00 49.47 230 ARG A O 1
#

Radius of gyration: 26.99 Å; Cα contacts (8 Å, |Δi|>4): 359; chains: 1; bounding box: 64×57×70 Å

Secondary structure (DSSP, 8-state):
-PPPP-EEEEE-S---SHHHHHHHHHHHHHTT-SEEEEE-----HHHHGGG--TTEEEEEEE---SSS--EEEEEETTS-EEEEEEEE-TTSSEEEEEEEETTEEEEEEEEE--SS-HHHHHHHHHHHHTSTTTTTS-EEEEEE----S-TTTS-S----TT-GGG--PPP-S-HHHHHHHHHHHHHHHHHHHHHS-TT--TT-TT--HHHHHHHHHHHHHHHHHHTT--

Foldseek 3Di:
DDDDAAEEEEALQECLDPVSLVVVLVVCVVVVHFKYKYWFHLAAPVSQVVNCDDQFPDKDKQHAPNNTIIIMMTGGPVWDWDWDDWDHDNHRFKIKTWTQTVNATAIEMEGRADLPPLVVVVVVVVVVCCPPRNPPHHYDYDYHSNDDQDCVPRDPDDDDPPDPVPDDDHDDPPCVVVVVVVVVLVVCLVCVCVVDDLLPQPPHPPRDPVVNVVVCVVCVVVVVVVVVPD

Mean predicted aligned error: 15.11 Å

Sequence (230 aa):
MVKFIKVISWNVNGISNKVKRYKILTHLKSLSCDVAMLQETHLNESESLKLKQKWVGQVFSAPGNGASKGASILISKKLQFTSSDMTIDKDGRYVIISGLLEHKKVTLANIYAPNSGQIKFLSNLAIVLAQNKYKNNPILIGGDFNLVNDAIFDRSKRKDQKQMGNYRPLSLLNNDYKIFAKALAGRLGKAISSLVHLDQAGFIAGRNASQNMRRLFHVFPRLLLSTNQR